Protein AF-A0A485N443-F1 (afdb_monomer_lite)

Organism: Lynx pardinus (NCBI:txid191816)

Secondary structure (DSSP, 8-state):
-------------S--GGG-EEEEEEEEETTEEEEEEEEE----TT-------------------SSPP------TT------HHHHHHHHHHHHHHHHHIIIIIIHHHHH-TT--HHHHTTHHHHHTTHHHHHHHHHHHHHHHTT--SHHHHHHHHHHTHHHHTHHHHHHHTHHHHHHHHTSHHHHHHH--S--------

Structure (mmCIF, N/CA/C/O backbone):
data_AF-A0A485N443-F1
#
_entry.id   AF-A0A485N443-F1
#
loop_
_atom_site.group_PDB
_atom_site.id
_atom_site.type_symbol
_atom_site.label_atom_id
_atom_site.label_alt_id
_atom_site.label_comp_id
_atom_site.label_asym_id
_atom_site.label_entity_id
_atom_site.label_seq_id
_atom_site.pdbx_PDB_ins_code
_atom_site.Cartn_x
_atom_site.Cartn_y
_atom_site.Cartn_z
_atom_site.occupancy
_atom_site.B_iso_or_equiv
_atom_site.auth_seq_id
_atom_site.auth_comp_id
_atom_site.auth_asym_id
_atom_site.auth_atom_id
_atom_site.pdbx_PDB_model_num
ATOM 1 N N . MET A 1 1 ? -18.298 -24.912 -22.185 1.00 34.16 1 MET A N 1
ATOM 2 C CA . MET A 1 1 ? -19.535 -24.186 -21.826 1.00 34.16 1 MET A CA 1
ATOM 3 C C . MET A 1 1 ? -19.103 -22.889 -21.167 1.00 34.16 1 MET A C 1
ATOM 5 O O . MET A 1 1 ? -18.596 -22.944 -20.058 1.00 34.16 1 MET A O 1
ATOM 9 N N . ALA A 1 2 ? -19.134 -21.778 -21.905 1.00 38.19 2 ALA A N 1
ATOM 10 C CA . ALA A 1 2 ? -18.638 -20.486 -21.437 1.00 38.19 2 ALA A CA 1
ATOM 11 C C . ALA A 1 2 ? -19.766 -19.689 -20.772 1.00 38.19 2 ALA A C 1
ATOM 13 O O . ALA A 1 2 ? -20.897 -19.674 -21.258 1.00 38.19 2 ALA A O 1
ATOM 14 N N . ASP A 1 3 ? -19.407 -19.075 -19.652 1.00 43.72 3 ASP A N 1
ATOM 15 C CA . ASP A 1 3 ? -20.216 -18.265 -18.755 1.00 43.72 3 ASP A CA 1
ATOM 16 C C . ASP A 1 3 ? -21.012 -17.172 -19.496 1.00 43.72 3 ASP A C 1
ATOM 18 O O . ASP A 1 3 ? -20.471 -16.372 -20.267 1.00 43.72 3 ASP A O 1
ATOM 22 N N . ARG A 1 4 ? -22.334 -17.165 -19.299 1.00 50.66 4 ARG A N 1
ATOM 23 C CA . ARG A 1 4 ? -23.252 -16.187 -19.896 1.00 50.66 4 ARG A CA 1
ATOM 24 C C . ARG A 1 4 ? -23.149 -14.915 -19.056 1.00 50.66 4 ARG A C 1
ATOM 26 O O . ARG A 1 4 ? -23.773 -14.843 -18.005 1.00 50.66 4 ARG A O 1
ATOM 33 N N . LYS A 1 5 ? -22.371 -13.925 -19.518 1.00 53.00 5 LYS A N 1
ATOM 34 C CA . LYS A 1 5 ? -22.256 -12.584 -18.909 1.00 53.00 5 LYS A CA 1
ATOM 35 C C . LYS A 1 5 ? -23.631 -12.075 -18.461 1.00 53.00 5 LYS A C 1
ATOM 37 O O . LYS A 1 5 ? -24.455 -11.697 -19.293 1.00 53.00 5 LYS A O 1
ATOM 42 N N . THR A 1 6 ? -23.879 -12.057 -17.155 1.00 60.88 6 THR A N 1
ATOM 43 C CA . THR A 1 6 ? -25.095 -11.501 -16.555 1.00 60.88 6 THR A CA 1
ATOM 44 C C . THR A 1 6 ? -24.994 -9.978 -16.537 1.00 60.88 6 THR A C 1
ATOM 46 O O . THR A 1 6 ? -24.686 -9.365 -15.513 1.00 60.88 6 THR A O 1
ATOM 49 N N . LEU A 1 7 ? -25.178 -9.361 -17.703 1.00 63.53 7 LEU A N 1
ATOM 50 C CA . LEU A 1 7 ? -25.293 -7.913 -17.824 1.00 63.53 7 LEU A CA 1
ATOM 51 C C . LEU A 1 7 ? -26.685 -7.506 -17.320 1.00 63.53 7 LEU A C 1
ATOM 53 O O . LEU A 1 7 ? -27.689 -7.971 -17.854 1.00 63.53 7 LEU A O 1
ATOM 57 N N . HIS A 1 8 ? -26.742 -6.679 -16.277 1.00 70.00 8 HIS A N 1
ATOM 58 C CA . HIS A 1 8 ? -27.996 -6.162 -15.732 1.00 70.00 8 HIS A CA 1
ATOM 59 C C . HIS A 1 8 ? -28.157 -4.711 -16.192 1.00 70.00 8 HIS A C 1
ATOM 61 O O . HIS A 1 8 ? -27.443 -3.832 -15.712 1.00 70.00 8 HIS A O 1
ATOM 67 N N . THR A 1 9 ? -29.075 -4.478 -17.131 1.00 72.56 9 THR A N 1
ATOM 68 C CA . THR A 1 9 ? -29.355 -3.156 -17.710 1.00 72.56 9 THR A CA 1
ATOM 69 C C . THR A 1 9 ? -30.800 -2.768 -17.422 1.00 72.56 9 THR A C 1
ATOM 71 O O . THR A 1 9 ? -31.701 -3.591 -17.569 1.00 72.56 9 THR A O 1
ATOM 74 N N . LEU A 1 10 ? -31.018 -1.511 -17.029 1.00 72.88 10 LEU A N 1
ATOM 75 C CA . LEU A 1 10 ? -32.339 -0.888 -16.985 1.00 72.88 10 LEU A CA 1
ATOM 76 C C . LEU A 1 10 ? -32.511 -0.042 -18.250 1.00 72.88 10 LEU A C 1
ATOM 78 O O . LEU A 1 10 ? -31.754 0.904 -18.459 1.00 72.88 10 LEU A O 1
ATOM 82 N N . GLU A 1 11 ? -33.495 -0.379 -19.079 1.00 78.31 11 GLU A N 1
ATOM 83 C CA . GLU A 1 11 ? -33.844 0.385 -20.279 1.00 78.31 11 GLU A CA 1
ATOM 84 C C . GLU A 1 11 ? -35.134 1.172 -20.037 1.00 78.31 11 GLU A C 1
ATOM 86 O O . GLU A 1 11 ? -36.151 0.606 -19.634 1.00 78.31 11 GLU A O 1
ATOM 91 N N . VAL A 1 12 ? -35.094 2.482 -20.288 1.00 79.56 12 VAL A N 1
ATOM 92 C CA . VAL A 1 12 ? -36.279 3.347 -20.256 1.00 79.56 12 VAL A CA 1
ATOM 93 C C . VAL A 1 12 ? -36.798 3.475 -21.686 1.00 79.56 12 VAL A C 1
ATOM 95 O O . VAL A 1 12 ? -36.159 4.094 -22.537 1.00 79.56 12 VAL A O 1
ATOM 98 N N . VAL A 1 13 ? -37.935 2.842 -21.970 1.00 78.50 13 VAL A N 1
ATOM 99 C CA . VAL A 1 13 ? -38.551 2.823 -23.305 1.00 78.50 13 VAL A CA 1
ATOM 100 C C . VAL A 1 13 ? -39.520 3.996 -23.427 1.00 78.50 13 VAL A C 1
ATOM 102 O O . VAL A 1 13 ? -40.314 4.224 -22.522 1.00 78.50 13 VAL A O 1
ATOM 105 N N . SER A 1 14 ? -39.487 4.705 -24.560 1.00 78.38 14 SER A N 1
ATOM 106 C CA . SER A 1 14 ? -40.370 5.852 -24.835 1.00 78.38 14 SER A CA 1
ATOM 107 C C . SER A 1 14 ? -40.224 7.002 -23.829 1.00 78.38 14 SER A C 1
ATOM 109 O O . SER A 1 14 ? -41.196 7.424 -23.215 1.00 78.38 14 SER A O 1
ATOM 111 N N . VAL A 1 15 ? -38.996 7.514 -23.700 1.00 79.62 15 VAL A N 1
ATOM 112 C CA . VAL A 1 15 ? -38.600 8.581 -22.764 1.00 79.62 15 VAL A CA 1
ATOM 113 C C . VAL A 1 15 ? -39.518 9.819 -22.842 1.00 79.62 15 VAL A C 1
ATOM 115 O O . VAL A 1 15 ? -39.681 10.422 -23.907 1.00 79.62 15 VAL A O 1
ATOM 118 N N . THR A 1 16 ? -40.057 10.224 -21.693 1.00 84.81 16 THR A N 1
ATOM 119 C CA . THR A 1 16 ? -40.927 11.390 -21.450 1.00 84.81 16 THR A CA 1
ATOM 120 C C . THR A 1 16 ? -40.249 12.412 -20.525 1.00 84.81 16 THR A C 1
ATOM 122 O O . THR A 1 16 ? -39.212 12.121 -19.931 1.00 84.81 16 THR A O 1
ATOM 125 N N . LYS A 1 17 ? -40.782 13.640 -20.390 1.00 81.88 17 LYS A N 1
ATOM 126 C CA . LYS A 1 17 ? -40.147 14.666 -19.528 1.00 81.88 17 LYS A CA 1
ATOM 127 C C . LYS A 1 17 ? -40.151 14.256 -18.050 1.00 81.88 17 LYS A C 1
ATOM 129 O O . LYS A 1 17 ? -39.279 14.678 -17.295 1.00 81.88 17 LYS A O 1
ATOM 134 N N . GLU A 1 18 ? -41.099 13.414 -17.667 1.00 83.06 18 GLU A N 1
ATOM 135 C CA . GLU A 1 18 ? -41.299 12.866 -16.330 1.00 83.06 18 GLU A CA 1
ATOM 136 C C . GLU A 1 18 ? -40.226 11.831 -15.949 1.00 83.06 18 GLU A C 1
ATOM 138 O O . GLU A 1 18 ? -39.995 11.609 -14.763 1.00 83.06 18 GLU A O 1
ATOM 143 N N . ASP A 1 19 ? -39.521 11.258 -16.933 1.00 85.12 19 ASP A N 1
ATOM 144 C CA . ASP A 1 19 ? -38.382 10.355 -16.715 1.00 85.12 19 ASP A CA 1
ATOM 145 C C . ASP A 1 19 ? -37.088 11.113 -16.360 1.00 85.12 19 ASP A C 1
ATOM 147 O O . ASP A 1 19 ? -36.055 10.512 -16.067 1.00 85.12 19 ASP A O 1
ATOM 151 N N . ALA A 1 20 ? -37.092 12.449 -16.388 1.00 83.31 20 ALA A N 1
ATOM 152 C CA . ALA A 1 20 ? -35.948 13.224 -15.926 1.00 83.31 20 ALA A CA 1
ATOM 153 C C . ALA A 1 20 ? -35.785 13.076 -14.404 1.00 83.31 20 ALA A C 1
ATOM 155 O O . ALA A 1 20 ? -36.703 13.326 -13.625 1.00 83.31 20 ALA A O 1
ATOM 156 N N . GLY A 1 21 ? -34.588 12.711 -13.953 1.00 80.69 21 GLY A N 1
ATOM 157 C CA . GLY A 1 21 ? -34.359 12.411 -12.543 1.00 80.69 21 GLY A CA 1
ATOM 158 C C . GLY A 1 21 ? -32.980 11.831 -12.273 1.00 80.69 21 GLY A C 1
ATOM 159 O O . GLY A 1 21 ? -32.139 11.731 -13.164 1.00 80.69 21 GLY A O 1
ATOM 160 N N . GLN A 1 22 ? -32.720 11.464 -11.021 1.00 83.12 22 GLN A N 1
ATOM 161 C CA . GLN A 1 22 ? -31.495 10.764 -10.647 1.00 83.12 22 GLN A CA 1
ATOM 162 C C . GLN A 1 22 ? -31.763 9.262 -10.583 1.00 83.12 22 GLN A C 1
ATOM 164 O O . GLN A 1 22 ? -32.562 8.796 -9.777 1.00 83.12 22 GLN A O 1
ATOM 169 N N . TYR A 1 23 ? -31.055 8.508 -11.412 1.00 84.00 23 TYR A N 1
ATOM 170 C CA . TYR A 1 23 ? -31.090 7.054 -11.424 1.00 84.00 23 TYR A CA 1
ATOM 171 C C . TYR A 1 23 ? -29.899 6.531 -10.638 1.00 84.00 23 TYR A C 1
ATOM 173 O O . TYR A 1 23 ? -28.783 7.019 -10.807 1.00 84.00 23 TYR A O 1
ATOM 181 N N . SER A 1 24 ? -30.132 5.540 -9.780 1.00 78.81 24 SER A N 1
ATOM 182 C CA . SER A 1 24 ? -29.079 4.907 -8.986 1.00 78.81 24 SER A CA 1
ATOM 183 C C . SER A 1 24 ? -29.177 3.390 -9.086 1.00 78.81 24 SER A C 1
ATOM 185 O O . SER A 1 24 ? -30.242 2.819 -8.868 1.00 78.81 24 SER A O 1
ATOM 187 N N . ALA A 1 25 ? -28.060 2.742 -9.395 1.00 83.44 25 ALA A N 1
ATOM 188 C CA . ALA A 1 25 ? -27.888 1.302 -9.319 1.00 83.44 25 ALA A CA 1
ATOM 189 C C . ALA A 1 25 ? -27.209 0.951 -7.994 1.00 83.44 25 ALA A C 1
ATOM 191 O O . ALA A 1 25 ? -26.197 1.552 -7.638 1.00 83.44 25 ALA A O 1
ATOM 192 N N . TYR A 1 26 ? -27.757 -0.029 -7.280 1.00 75.94 26 TYR A N 1
ATOM 193 C CA . TYR A 1 26 ? -27.235 -0.515 -6.007 1.00 75.94 26 TYR A CA 1
ATOM 194 C C . TYR A 1 26 ? -26.985 -2.018 -6.098 1.00 75.94 26 TYR A C 1
ATOM 196 O O . TYR A 1 26 ? -27.845 -2.765 -6.562 1.00 75.94 26 TYR A O 1
ATOM 204 N N . ILE A 1 27 ? -25.809 -2.456 -5.660 1.00 73.25 27 ILE A N 1
ATOM 205 C CA . ILE A 1 27 ? -25.405 -3.861 -5.638 1.00 73.25 27 ILE A CA 1
ATOM 206 C C . ILE A 1 27 ? -24.887 -4.166 -4.239 1.00 73.25 27 ILE A C 1
ATOM 208 O O . ILE A 1 27 ? -24.013 -3.464 -3.739 1.00 73.25 27 ILE A O 1
ATOM 212 N N . SER A 1 28 ? -25.387 -5.228 -3.612 1.00 74.62 28 SER A N 1
ATOM 213 C CA . SER A 1 28 ? -24.903 -5.687 -2.310 1.00 74.62 28 SER A CA 1
ATOM 214 C C . SER A 1 28 ? -24.694 -7.195 -2.269 1.00 74.62 28 SER A C 1
ATOM 216 O O . SER A 1 28 ? -25.339 -7.962 -2.984 1.00 74.62 28 SER A O 1
ATOM 218 N N . ASN A 1 29 ? -23.760 -7.619 -1.424 1.00 72.00 29 ASN A N 1
ATOM 219 C CA . ASN A 1 29 ? -23.540 -9.004 -1.036 1.00 72.00 29 ASN A CA 1
ATOM 220 C C . ASN A 1 29 ? -23.140 -9.074 0.451 1.00 72.00 29 ASN A C 1
ATOM 222 O O . ASN A 1 29 ? -23.095 -8.059 1.145 1.00 72.00 29 ASN A O 1
ATOM 226 N N . ALA A 1 30 ? -22.837 -10.275 0.948 1.00 63.06 30 ALA A N 1
ATOM 227 C CA . ALA A 1 30 ? -22.471 -10.494 2.350 1.00 63.06 30 ALA A CA 1
ATOM 228 C C . ALA A 1 30 ? -21.187 -9.761 2.801 1.00 63.06 30 ALA A C 1
ATOM 230 O O . ALA A 1 30 ? -20.953 -9.635 3.999 1.00 63.06 30 ALA A O 1
ATOM 231 N N . VAL A 1 31 ? -20.358 -9.292 1.862 1.00 61.38 31 VAL A N 1
ATOM 232 C CA . VAL A 1 31 ? -19.090 -8.594 2.131 1.00 61.38 31 VAL A CA 1
ATOM 233 C C . VAL A 1 31 ? -19.267 -7.072 2.101 1.00 61.38 31 VAL A C 1
ATOM 235 O O . VAL A 1 31 ? -18.504 -6.351 2.741 1.00 61.38 31 VAL A O 1
ATOM 238 N N . GLY A 1 32 ? -20.278 -6.556 1.401 1.00 55.31 32 GLY A N 1
ATOM 239 C CA . GLY A 1 32 ? -20.546 -5.124 1.356 1.00 55.31 32 GLY A CA 1
ATOM 240 C C . GLY A 1 32 ? -21.460 -4.714 0.212 1.00 55.31 32 GLY A C 1
ATOM 241 O O . GLY A 1 32 ? -22.080 -5.543 -0.452 1.00 55.31 32 GLY A O 1
ATOM 242 N N . ALA A 1 33 ? -21.543 -3.407 -0.016 1.00 71.12 33 ALA A N 1
ATOM 243 C CA . ALA A 1 33 ? -22.368 -2.834 -1.064 1.00 71.12 33 ALA A CA 1
ATOM 244 C C . ALA A 1 33 ? -21.619 -1.768 -1.864 1.00 71.12 33 ALA A C 1
ATOM 246 O O . ALA A 1 33 ? -20.769 -1.055 -1.334 1.00 71.12 33 ALA A O 1
ATOM 247 N N . ALA A 1 34 ? -21.977 -1.653 -3.136 1.00 69.62 34 ALA A N 1
ATOM 248 C CA . ALA A 1 34 ? -21.538 -0.620 -4.056 1.00 69.62 34 ALA A CA 1
ATOM 249 C C . ALA A 1 34 ? -22.766 0.034 -4.695 1.00 69.62 34 ALA A C 1
ATOM 251 O O . ALA A 1 34 ? -23.806 -0.603 -4.872 1.00 69.62 34 ALA A O 1
ATOM 252 N N . TYR A 1 35 ? -22.650 1.305 -5.066 1.00 84.06 35 TYR A N 1
ATOM 253 C CA . TYR A 1 35 ? -23.687 1.985 -5.831 1.00 84.06 35 TYR A CA 1
ATOM 254 C C . TYR A 1 35 ? -23.078 2.911 -6.882 1.00 84.06 35 TYR A C 1
ATOM 256 O O . TYR A 1 35 ? -21.934 3.349 -6.759 1.00 84.06 35 TYR A O 1
ATOM 264 N N . SER A 1 36 ? -23.851 3.200 -7.922 1.00 76.12 36 SER A N 1
ATOM 265 C CA . SER A 1 36 ? -23.529 4.172 -8.966 1.00 76.12 36 SER A CA 1
ATOM 266 C C . SER A 1 36 ? -24.779 4.983 -9.270 1.00 76.12 36 SER A C 1
ATOM 268 O O . SER A 1 36 ? -25.865 4.411 -9.318 1.00 76.12 36 SER A O 1
ATOM 270 N N . SER A 1 37 ? -24.657 6.296 -9.458 1.00 77.62 37 SER A N 1
ATOM 271 C CA . SER A 1 37 ? -25.792 7.146 -9.814 1.00 77.62 37 SER A CA 1
ATOM 272 C C . SER A 1 37 ? -25.465 8.094 -10.960 1.00 77.62 37 SER A C 1
ATOM 274 O O . SER A 1 37 ? -24.321 8.506 -11.149 1.00 77.62 37 SER A O 1
ATOM 276 N N . ALA A 1 38 ? -26.487 8.430 -11.739 1.00 75.19 38 ALA A N 1
ATOM 277 C CA . ALA A 1 38 ? -26.414 9.365 -12.849 1.00 75.19 38 ALA A CA 1
ATOM 278 C C . ALA A 1 38 ? -27.711 10.175 -12.923 1.00 75.19 38 ALA A C 1
ATOM 280 O O . ALA A 1 38 ? -28.794 9.667 -12.633 1.00 75.19 38 ALA A O 1
ATOM 281 N N . ARG A 1 39 ? -27.612 11.447 -13.314 1.00 78.56 39 ARG A N 1
ATOM 282 C CA . ARG A 1 39 ? -28.781 12.302 -13.544 1.00 78.56 39 ARG A CA 1
ATOM 283 C C . ARG A 1 39 ? -29.162 12.242 -15.021 1.00 78.56 39 ARG A C 1
ATOM 285 O O . ARG A 1 39 ? -28.355 12.601 -15.874 1.00 78.56 39 ARG A O 1
ATOM 292 N N . LEU A 1 40 ? -30.377 11.794 -15.309 1.00 81.56 40 LEU A N 1
ATOM 293 C CA . LEU A 1 40 ? -30.975 11.817 -16.637 1.00 81.56 40 LEU A CA 1
ATOM 294 C C . LEU A 1 40 ? -31.734 13.134 -16.816 1.00 81.56 40 LEU A C 1
ATOM 296 O O . LEU A 1 40 ? -32.584 13.490 -16.000 1.00 81.56 40 LEU A O 1
ATOM 300 N N . LEU A 1 41 ? -31.42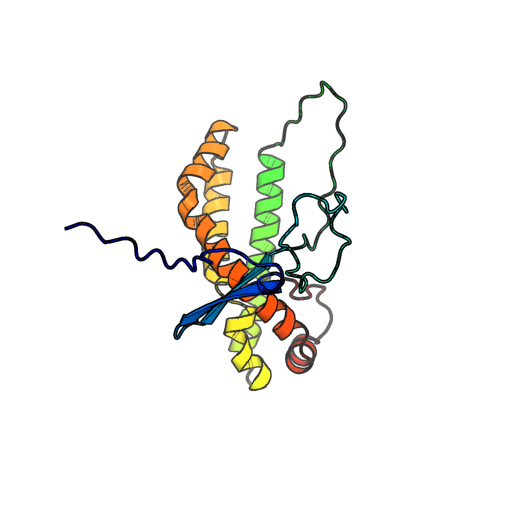4 13.853 -17.890 1.00 80.38 41 LEU A N 1
ATOM 301 C CA . LEU A 1 41 ? -32.153 15.044 -18.315 1.00 80.38 41 LEU A CA 1
ATOM 302 C C . LEU A 1 41 ? -32.850 14.725 -19.637 1.00 80.38 41 LEU A C 1
ATOM 304 O O . LEU A 1 41 ? -32.189 14.324 -20.594 1.00 80.38 41 LEU A O 1
ATOM 308 N N . VAL A 1 42 ? -34.166 14.926 -19.705 1.00 81.94 42 VAL A N 1
ATOM 309 C CA . VAL A 1 42 ? -34.949 14.702 -20.926 1.00 81.94 42 VAL A CA 1
ATOM 310 C C . VAL A 1 42 ? -35.248 16.046 -21.580 1.00 81.94 42 VAL A C 1
ATOM 312 O O . VAL A 1 42 ? -36.009 16.858 -21.054 1.00 81.94 42 VAL A O 1
ATOM 315 N N . ARG A 1 43 ? -34.613 16.303 -22.727 1.00 75.56 43 ARG A N 1
ATOM 316 C CA . ARG A 1 43 ? -34.746 17.564 -23.472 1.00 75.56 43 ARG A CA 1
ATOM 317 C C . ARG A 1 43 ? -35.848 17.470 -24.526 1.00 75.56 43 ARG A C 1
ATOM 319 O O . ARG A 1 43 ? -35.943 16.473 -25.237 1.00 75.56 43 ARG A O 1
ATOM 326 N N . GLY A 1 44 ? -36.651 18.529 -24.660 1.00 70.44 44 GLY A N 1
ATOM 327 C CA . GLY A 1 44 ? -37.585 18.674 -25.776 1.00 70.44 44 GLY A CA 1
ATOM 328 C C . GLY A 1 44 ? -36.913 19.262 -27.031 1.00 70.44 44 GLY A C 1
ATOM 329 O O . GLY A 1 44 ? -35.873 19.909 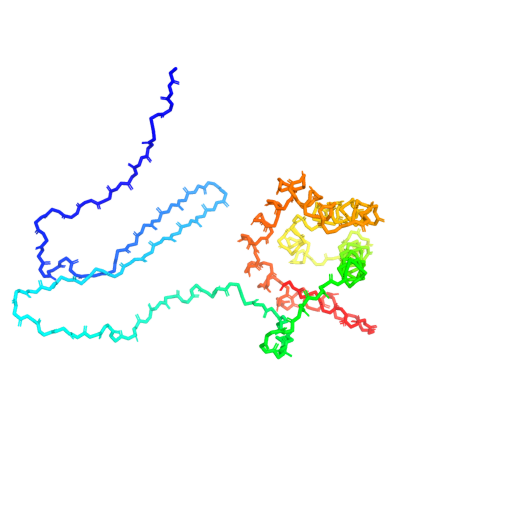-26.918 1.00 70.44 44 GLY A O 1
ATOM 330 N N . PRO A 1 45 ? -37.524 19.143 -28.228 1.00 66.00 45 PRO A N 1
ATOM 331 C CA . PRO A 1 45 ? -36.955 19.631 -29.497 1.00 66.00 45 PRO A CA 1
ATOM 332 C C . PRO A 1 45 ? -36.737 21.156 -29.603 1.00 66.00 45 PRO A C 1
ATOM 334 O O . PRO A 1 45 ? -36.266 21.627 -30.635 1.00 66.00 45 PRO A O 1
ATOM 337 N N . LYS A 1 46 ? -37.141 21.940 -28.594 1.00 56.19 46 LYS A N 1
ATOM 338 C CA . LYS A 1 46 ? -37.109 23.414 -28.591 1.00 56.19 46 LYS A CA 1
ATOM 339 C C . LYS A 1 46 ? -36.494 24.028 -27.325 1.00 56.19 46 LYS A C 1
ATOM 341 O O . LYS A 1 46 ? -36.544 25.246 -27.181 1.00 56.19 46 LYS A O 1
ATOM 346 N N . ASP A 1 47 ? -35.946 23.223 -26.416 1.00 64.12 47 ASP A N 1
ATOM 347 C CA . ASP A 1 47 ? -35.343 23.745 -25.184 1.00 64.12 47 ASP A CA 1
ATOM 348 C C . ASP A 1 47 ? -33.912 24.268 -25.472 1.00 64.12 47 ASP A C 1
ATOM 350 O O . ASP A 1 47 ? -33.132 23.553 -26.112 1.00 64.12 47 ASP A O 1
ATOM 354 N N . PRO A 1 48 ? -33.552 25.504 -25.060 1.00 61.25 48 PRO A N 1
ATOM 355 C CA . PRO A 1 48 ? -32.201 26.036 -25.229 1.00 61.25 48 PRO A CA 1
ATOM 356 C C . PRO A 1 48 ? -31.171 25.208 -24.448 1.00 61.25 48 PRO A C 1
ATOM 358 O O . PRO A 1 48 ? -31.460 24.637 -23.397 1.00 61.25 48 PRO A O 1
ATOM 361 N N . GLU A 1 49 ? -29.952 25.125 -24.982 1.00 55.75 49 GLU A N 1
ATOM 362 C CA . GLU A 1 49 ? -28.859 24.339 -24.410 1.00 55.75 49 GLU A CA 1
ATOM 363 C C . GLU A 1 49 ? -28.290 25.017 -23.155 1.00 55.75 49 GLU A C 1
ATOM 365 O O . GLU A 1 49 ? -27.277 25.712 -23.195 1.00 55.75 49 GLU A O 1
ATOM 370 N N . GLU A 1 50 ? -28.947 24.818 -22.014 1.00 52.00 50 GLU A N 1
ATOM 371 C CA . GLU A 1 50 ? -28.362 25.168 -20.724 1.00 52.00 50 GLU A CA 1
ATOM 372 C C . GLU A 1 50 ? -27.244 24.176 -20.385 1.00 52.00 50 GLU A C 1
ATOM 374 O O . GLU A 1 50 ? -27.429 22.950 -20.344 1.00 52.00 50 GLU A O 1
ATOM 379 N N . LYS A 1 51 ? -26.042 24.729 -20.178 1.00 43.62 51 LYS A N 1
ATOM 380 C CA . LYS A 1 51 ? -24.925 24.010 -19.566 1.00 43.62 51 LYS A CA 1
ATOM 381 C C . LYS A 1 51 ? -25.383 23.539 -18.187 1.00 43.62 51 LYS A C 1
ATOM 383 O O . LYS A 1 51 ? -25.968 24.343 -17.470 1.00 43.62 51 LYS A O 1
ATOM 388 N N . PRO A 1 52 ? -25.117 22.279 -17.807 1.00 44.69 52 PRO A N 1
ATOM 389 C CA . PRO A 1 52 ? -25.572 21.764 -16.528 1.00 44.69 52 PRO A CA 1
ATOM 390 C C . PRO A 1 52 ? -24.974 22.613 -15.403 1.00 44.69 52 PRO A C 1
ATOM 392 O O . PRO A 1 52 ? -23.761 22.590 -15.178 1.00 44.69 52 PRO A O 1
ATOM 395 N N . GLU A 1 53 ? -25.832 23.384 -14.732 1.00 40.69 53 GLU A N 1
ATOM 396 C CA . GLU A 1 53 ? -25.493 24.034 -13.479 1.00 40.69 53 GLU A CA 1
ATOM 397 C C . GLU A 1 53 ? -25.178 22.944 -12.457 1.00 40.69 53 GLU A C 1
ATOM 399 O O . GLU A 1 53 ? -25.870 21.933 -12.306 1.00 40.69 53 GLU A O 1
ATOM 404 N N . SER A 1 54 ? -24.014 23.120 -11.855 1.00 50.66 54 SER A N 1
ATOM 405 C CA . SER A 1 54 ? -23.382 22.222 -10.914 1.00 50.66 54 SER A CA 1
ATOM 406 C C . SER A 1 54 ? -24.250 22.053 -9.675 1.00 50.66 54 SER A C 1
ATOM 408 O O . SER A 1 54 ? -24.207 22.911 -8.801 1.00 50.66 54 SER A O 1
ATOM 410 N N . ASP A 1 55 ? -24.965 20.934 -9.567 1.00 35.50 55 ASP A N 1
ATOM 411 C CA . ASP A 1 55 ? -25.605 20.564 -8.309 1.00 35.50 55 ASP A CA 1
ATOM 412 C C . ASP A 1 55 ? -25.378 19.101 -7.922 1.00 35.50 55 ASP A C 1
ATOM 414 O O . ASP A 1 55 ? -25.772 18.157 -8.610 1.00 35.50 55 ASP A O 1
ATOM 418 N N . VAL A 1 56 ? -24.729 18.993 -6.760 1.00 40.38 56 VAL A N 1
ATOM 419 C CA . VAL A 1 56 ? -24.748 17.906 -5.779 1.00 40.38 56 VAL A CA 1
ATOM 420 C C . VAL A 1 56 ? -24.461 16.512 -6.336 1.00 40.38 56 VAL A C 1
ATOM 422 O O . VAL A 1 56 ? -25.270 15.586 -6.299 1.00 40.38 56 VAL A O 1
ATOM 425 N N . TYR A 1 57 ? -23.205 16.324 -6.733 1.00 44.03 57 TYR A N 1
ATOM 426 C CA . TYR A 1 57 ? -22.548 15.042 -6.518 1.00 44.03 57 TYR A CA 1
ATOM 427 C C . TYR A 1 57 ? -22.524 14.814 -5.006 1.00 44.03 57 TYR A C 1
ATOM 429 O O . TYR A 1 57 ? -21.916 15.607 -4.284 1.00 44.03 57 TYR A O 1
ATOM 437 N N . GLN A 1 58 ? -23.139 13.743 -4.502 1.00 43.69 58 GLN A N 1
ATOM 438 C CA . GLN A 1 58 ? -22.684 13.221 -3.220 1.00 43.69 58 GLN A CA 1
ATOM 439 C C . GLN A 1 58 ? -21.203 12.930 -3.418 1.00 43.69 58 GLN A C 1
ATOM 441 O O . GLN A 1 58 ? -20.843 12.119 -4.272 1.00 43.69 58 GLN A O 1
ATOM 446 N N . GLN A 1 59 ? -20.373 13.739 -2.762 1.00 43.56 59 GLN A N 1
ATOM 447 C CA . GLN A 1 59 ? -18.969 13.887 -3.089 1.00 43.56 59 GLN A CA 1
ATOM 448 C C . GLN A 1 59 ? -18.273 12.555 -2.830 1.00 43.56 59 GLN A C 1
ATOM 450 O O . GLN A 1 59 ? -17.818 12.272 -1.725 1.00 43.56 59 GLN A O 1
ATOM 455 N N . LEU A 1 60 ? -18.187 11.724 -3.864 1.00 45.53 60 LEU A N 1
ATOM 456 C CA . LEU A 1 60 ? -17.190 10.679 -3.948 1.00 45.53 60 LEU A CA 1
ATOM 457 C C . LEU A 1 60 ? -15.874 11.431 -3.998 1.00 45.53 60 LEU A C 1
ATOM 459 O O . LEU A 1 60 ? -15.477 11.920 -5.052 1.00 45.53 60 LEU A O 1
ATOM 463 N N . VAL A 1 61 ? -15.274 11.633 -2.825 1.00 44.12 61 VAL A N 1
ATOM 464 C CA . VAL A 1 61 ? -13.989 12.303 -2.701 1.00 44.12 61 VAL A CA 1
ATOM 465 C C . VAL A 1 61 ? -13.012 11.418 -3.469 1.00 44.12 61 VAL A C 1
ATOM 467 O O . VAL A 1 61 ? -12.720 10.308 -3.006 1.00 44.12 61 VAL A O 1
ATOM 470 N N . PRO A 1 62 ? -12.525 11.857 -4.648 1.00 44.16 62 PRO A N 1
ATOM 471 C CA . PRO A 1 62 ? -11.476 11.129 -5.334 1.00 44.16 62 PRO A CA 1
ATOM 472 C C . PRO A 1 62 ? -10.334 10.973 -4.336 1.00 44.16 62 PRO A C 1
ATOM 474 O O . PRO A 1 62 ? -10.119 11.898 -3.543 1.00 44.16 62 PRO A O 1
ATOM 477 N N . PRO A 1 63 ? -9.615 9.842 -4.321 1.00 42.09 63 PRO A N 1
ATOM 478 C CA . PRO A 1 63 ? -8.440 9.698 -3.489 1.00 42.09 63 PRO A CA 1
ATOM 479 C C . PRO A 1 63 ? -7.543 10.921 -3.605 1.00 42.09 63 PRO A C 1
ATOM 481 O O . PRO A 1 63 ? -6.894 11.154 -4.619 1.00 42.09 63 PRO A O 1
ATOM 484 N N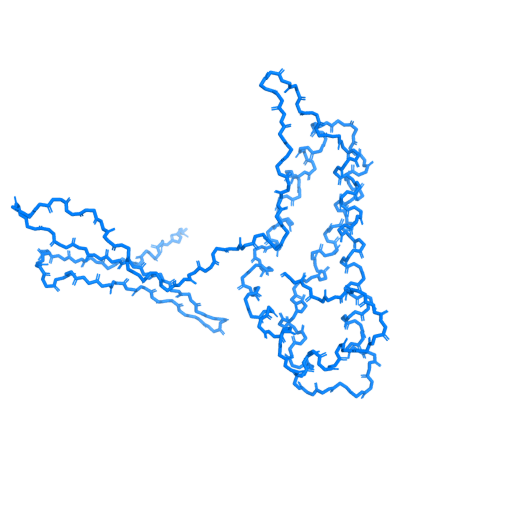 . ARG A 1 64 ? -7.584 11.760 -2.569 1.00 44.62 64 ARG A N 1
ATOM 485 C CA . ARG A 1 64 ? -6.729 12.928 -2.492 1.00 44.62 64 ARG A CA 1
ATOM 486 C C . ARG A 1 64 ? -5.352 12.427 -2.116 1.00 44.62 64 ARG A C 1
ATOM 488 O O . ARG A 1 64 ? -5.208 11.660 -1.167 1.00 44.62 64 ARG A O 1
ATOM 495 N N . PHE A 1 65 ? -4.355 12.869 -2.862 1.00 44.91 65 PHE A N 1
ATOM 496 C CA . PHE A 1 65 ? -2.981 12.728 -2.430 1.00 44.91 65 PHE A CA 1
ATOM 497 C C . PHE A 1 65 ? -2.829 13.531 -1.138 1.00 44.91 65 PHE A C 1
ATOM 499 O O . PHE A 1 65 ? -3.051 14.743 -1.120 1.00 44.91 65 PHE A O 1
ATOM 506 N N . LEU A 1 66 ? -2.554 12.827 -0.043 1.00 49.59 66 LEU A N 1
ATOM 507 C CA . LEU A 1 66 ? -2.384 13.420 1.287 1.00 49.59 66 LEU A CA 1
ATOM 508 C C . LEU A 1 66 ? -1.172 14.346 1.301 1.00 49.59 66 LEU A C 1
ATOM 510 O O . LEU A 1 66 ? -1.183 15.401 1.929 1.00 49.59 66 LEU A O 1
ATOM 514 N N . GLU A 1 67 ? -0.156 13.964 0.533 1.00 53.41 67 GLU A N 1
ATOM 515 C CA . GLU A 1 67 ? 1.007 14.770 0.227 1.00 53.41 67 GLU A CA 1
ATOM 516 C C . GLU A 1 67 ? 0.825 15.374 -1.170 1.00 53.41 67 GLU A C 1
ATOM 518 O O . GLU A 1 67 ? 0.578 14.665 -2.149 1.00 53.41 67 GLU A O 1
ATOM 523 N N . ARG A 1 68 ? 0.918 16.702 -1.293 1.00 55.00 68 ARG A N 1
ATOM 524 C CA . ARG A 1 68 ? 0.936 17.331 -2.618 1.00 55.00 68 ARG A CA 1
ATOM 525 C C . ARG A 1 68 ? 2.228 16.922 -3.310 1.00 55.00 68 ARG A C 1
ATOM 527 O O . ARG A 1 68 ? 3.301 17.332 -2.872 1.00 55.00 68 ARG A O 1
ATOM 534 N N . PHE A 1 69 ? 2.125 16.197 -4.421 1.00 52.25 69 PHE A N 1
ATOM 535 C CA . PHE A 1 69 ? 3.280 16.000 -5.286 1.00 52.25 69 PHE A CA 1
ATOM 536 C C . PHE A 1 69 ? 3.831 17.360 -5.700 1.00 52.25 69 PHE A C 1
ATOM 538 O O . PHE A 1 69 ? 3.138 18.187 -6.300 1.00 52.25 69 PHE A O 1
ATOM 545 N N . THR A 1 70 ? 5.089 17.607 -5.362 1.00 56.91 70 THR A N 1
ATOM 546 C CA . THR A 1 70 ? 5.791 18.801 -5.804 1.00 56.91 70 THR A CA 1
ATOM 547 C C . THR A 1 70 ? 6.152 18.601 -7.268 1.00 56.91 70 THR A C 1
ATOM 549 O O . THR A 1 70 ? 7.061 17.852 -7.620 1.00 56.91 70 THR A O 1
ATOM 552 N N . SER A 1 71 ? 5.404 19.250 -8.163 1.00 58.03 71 SER A N 1
ATOM 553 C CA . SER A 1 71 ? 5.742 19.230 -9.583 1.00 58.03 71 SER A CA 1
ATOM 554 C C . SER A 1 71 ? 7.142 19.823 -9.771 1.00 58.03 71 SER A C 1
ATOM 556 O O . SER A 1 71 ? 7.343 21.026 -9.584 1.00 58.03 71 SER A O 1
ATOM 558 N N . LYS A 1 72 ? 8.117 18.997 -10.166 1.00 68.12 72 LYS A N 1
ATOM 559 C CA . LYS A 1 72 ? 9.421 19.486 -10.625 1.00 68.12 72 LYS A CA 1
ATOM 560 C C . LYS A 1 72 ? 9.209 20.175 -11.978 1.00 68.12 72 LYS A C 1
ATOM 562 O O . LYS A 1 72 ? 8.987 19.520 -12.993 1.00 68.12 72 LYS A O 1
ATOM 567 N N . LYS A 1 73 ? 9.233 21.512 -11.997 1.00 74.00 73 LYS A N 1
ATOM 568 C CA . LYS A 1 73 ? 9.201 22.289 -13.246 1.00 74.00 73 LYS A CA 1
ATOM 569 C C . LYS A 1 73 ? 10.549 22.148 -13.950 1.00 74.00 73 LYS A C 1
ATOM 571 O O . LYS A 1 73 ? 11.569 22.562 -13.406 1.00 74.00 73 LYS A O 1
ATOM 576 N N . VAL A 1 74 ? 10.542 21.610 -15.165 1.00 72.06 74 VAL A N 1
ATOM 577 C CA . VAL A 1 74 ? 11.729 21.523 -16.026 1.00 72.06 74 VAL A CA 1
ATOM 578 C C . VAL A 1 74 ? 11.562 22.418 -17.250 1.00 72.06 74 VAL A C 1
ATOM 580 O O . VAL A 1 74 ? 10.442 22.693 -17.685 1.00 72.06 74 VAL A O 1
ATOM 583 N N . LYS A 1 75 ? 12.668 22.917 -17.809 1.00 79.31 75 LYS A N 1
ATOM 584 C CA . LYS A 1 75 ? 12.612 23.747 -19.020 1.00 79.31 75 LYS A CA 1
ATOM 585 C C . LYS A 1 75 ? 12.217 22.870 -20.216 1.00 79.31 75 LYS A C 1
ATOM 587 O O . LYS A 1 75 ? 12.700 21.744 -20.336 1.00 79.31 75 LYS A O 1
ATOM 592 N N . LYS A 1 76 ? 11.373 23.379 -21.119 1.00 66.38 76 LYS A N 1
ATOM 593 C CA . LYS A 1 76 ? 11.007 22.694 -22.372 1.00 66.38 76 LYS A CA 1
ATOM 594 C C . LYS A 1 76 ? 12.282 22.324 -23.150 1.00 66.38 76 LYS A C 1
ATOM 596 O O . LYS A 1 76 ? 13.102 23.200 -23.398 1.00 66.38 76 LYS A O 1
ATOM 601 N N . GLY A 1 77 ? 12.444 21.045 -23.499 1.00 74.38 77 GLY A N 1
ATOM 602 C CA . GLY A 1 77 ? 13.647 20.512 -24.160 1.00 74.38 77 GLY A CA 1
ATOM 603 C C . GLY A 1 77 ? 14.727 19.963 -23.215 1.00 74.38 77 GLY A C 1
ATOM 604 O O . GLY A 1 77 ? 15.743 19.470 -23.692 1.00 74.38 77 GLY A O 1
ATOM 605 N N . SER A 1 78 ? 14.519 20.012 -21.895 1.00 62.88 78 SER A N 1
ATOM 606 C CA . SER A 1 78 ? 15.406 19.346 -20.927 1.00 62.88 78 SER A CA 1
ATOM 607 C C . SER A 1 78 ? 15.051 17.866 -20.822 1.00 62.88 78 SER A C 1
ATOM 609 O O . SER A 1 78 ? 13.872 17.536 -20.690 1.00 62.88 78 SER A O 1
ATOM 611 N N . SER A 1 79 ? 16.055 16.990 -20.811 1.00 57.09 79 SER A N 1
ATOM 612 C CA . SER A 1 79 ? 15.847 15.595 -20.421 1.00 57.09 79 SER A CA 1
ATOM 613 C C . SER A 1 79 ? 15.543 15.518 -18.922 1.00 57.09 79 SER A C 1
ATOM 615 O O . SER A 1 79 ? 16.215 16.169 -18.118 1.00 57.09 79 SER A O 1
ATOM 617 N N . ILE A 1 80 ? 14.514 14.754 -18.552 1.00 58.16 80 ILE A N 1
ATOM 618 C CA . ILE A 1 80 ? 14.217 14.421 -17.158 1.00 58.16 80 ILE A CA 1
ATOM 619 C C . ILE A 1 80 ? 14.771 13.025 -16.918 1.00 58.16 80 ILE A C 1
ATOM 621 O O . ILE A 1 80 ? 14.155 12.039 -17.309 1.00 58.16 80 ILE A O 1
ATOM 625 N N . THR A 1 81 ? 15.919 12.937 -16.261 1.00 62.31 81 THR A N 1
ATOM 626 C CA . THR A 1 81 ? 16.458 11.653 -15.819 1.00 62.31 81 THR A CA 1
ATOM 627 C C . THR A 1 81 ? 16.036 11.445 -14.372 1.00 62.31 81 THR A C 1
ATOM 629 O O . THR A 1 81 ? 16.576 12.081 -13.465 1.00 62.31 81 THR A O 1
ATOM 632 N N . PHE A 1 82 ? 15.040 10.589 -14.138 1.00 66.12 82 PHE A N 1
ATOM 633 C CA . PHE A 1 82 ? 14.802 10.075 -12.792 1.00 66.12 82 PHE A CA 1
ATOM 634 C C . PHE A 1 82 ? 15.888 9.043 -12.515 1.00 66.12 82 PHE A C 1
ATOM 636 O O . PHE A 1 82 ? 15.992 8.040 -13.216 1.00 66.12 82 PHE A O 1
ATOM 643 N N . SER A 1 83 ? 16.755 9.316 -11.543 1.00 74.38 83 SER A N 1
ATOM 644 C CA . SER A 1 83 ? 17.806 8.354 -11.224 1.00 74.38 83 SER A CA 1
ATOM 645 C C . SER A 1 83 ? 17.196 7.152 -10.506 1.00 74.38 83 SER A C 1
ATOM 647 O O . SER A 1 83 ? 16.407 7.326 -9.574 1.00 74.38 83 SER A O 1
ATOM 649 N N . VAL A 1 84 ? 17.620 5.941 -10.877 1.00 78.50 84 VAL A N 1
ATOM 650 C CA . VAL A 1 84 ? 17.302 4.697 -10.147 1.00 78.50 84 VAL A CA 1
ATOM 651 C C . VAL A 1 84 ? 17.609 4.855 -8.649 1.00 78.50 84 VAL A C 1
ATOM 653 O O . VAL A 1 84 ? 16.883 4.359 -7.793 1.00 78.50 84 VAL A O 1
ATOM 656 N N . LYS A 1 85 ? 18.619 5.666 -8.310 1.00 82.06 85 LYS A N 1
ATOM 657 C CA . LYS A 1 85 ? 18.970 6.033 -6.935 1.00 82.06 85 LYS A CA 1
ATOM 658 C C . LYS A 1 85 ? 17.872 6.808 -6.187 1.00 82.06 85 LYS A C 1
ATOM 660 O O . LYS A 1 85 ? 17.667 6.548 -5.004 1.00 82.06 85 LYS A O 1
ATOM 665 N N . GLU A 1 86 ? 17.181 7.754 -6.830 1.00 85.81 86 GLU A N 1
ATOM 666 C CA . GLU A 1 86 ? 16.071 8.505 -6.210 1.00 85.81 86 GLU A CA 1
ATOM 667 C C . GLU A 1 86 ? 14.879 7.575 -5.946 1.00 85.81 86 GLU A C 1
ATOM 669 O O . GLU A 1 86 ? 14.328 7.589 -4.845 1.00 85.81 86 GLU A O 1
ATOM 674 N N . LEU A 1 87 ? 14.560 6.696 -6.906 1.00 88.56 87 LEU A N 1
ATOM 675 C CA . LEU A 1 87 ? 13.544 5.654 -6.741 1.00 88.56 87 LEU A CA 1
ATOM 676 C C . LEU A 1 87 ? 13.883 4.738 -5.556 1.00 88.56 87 LEU A C 1
ATOM 678 O O . LEU A 1 87 ? 13.082 4.618 -4.631 1.00 88.56 87 LEU A O 1
ATOM 682 N N . LEU A 1 88 ? 15.095 4.178 -5.523 1.00 89.81 88 LEU A N 1
ATOM 683 C CA . LEU A 1 88 ? 15.568 3.309 -4.441 1.00 89.81 88 LEU A CA 1
ATOM 684 C C . LEU A 1 88 ? 15.539 3.984 -3.068 1.00 89.81 88 LEU A C 1
ATOM 686 O O . LEU A 1 88 ? 15.138 3.367 -2.081 1.00 89.81 88 LEU A O 1
ATOM 690 N N . SER A 1 89 ? 15.948 5.252 -2.994 1.00 90.44 89 SER A N 1
ATOM 691 C CA . SER A 1 89 ? 15.908 6.016 -1.746 1.00 90.44 89 SER A CA 1
ATOM 692 C C . SER A 1 89 ? 14.474 6.231 -1.265 1.00 90.44 89 SER A C 1
ATOM 694 O O . SER A 1 89 ? 14.212 6.127 -0.066 1.00 90.44 89 SER A O 1
ATOM 696 N N . SER A 1 90 ? 13.550 6.540 -2.179 1.00 90.62 90 SER A N 1
ATOM 697 C CA . SER A 1 90 ? 12.137 6.722 -1.836 1.00 90.62 90 SER A CA 1
ATOM 698 C C . SER A 1 90 ? 11.485 5.411 -1.391 1.00 90.62 90 SER A C 1
ATOM 700 O O . SER A 1 90 ? 10.757 5.397 -0.399 1.00 90.62 90 SER A O 1
ATOM 702 N N . GLU A 1 91 ? 11.838 4.300 -2.039 1.00 95.69 91 GLU A N 1
ATOM 703 C CA . GLU A 1 91 ? 11.360 2.963 -1.699 1.00 95.69 91 GLU A CA 1
ATOM 704 C C . GLU A 1 91 ? 11.868 2.522 -0.321 1.00 95.69 91 GLU A C 1
ATOM 706 O O . GLU A 1 91 ? 11.092 2.062 0.513 1.00 95.69 91 GLU A O 1
ATOM 711 N N . GLN A 1 92 ? 13.152 2.746 -0.021 1.00 94.69 92 GLN A N 1
ATOM 712 C CA . GLN A 1 92 ? 13.713 2.460 1.301 1.00 94.69 92 GLN A CA 1
ATOM 713 C C . GLN A 1 92 ? 13.002 3.250 2.407 1.00 94.69 92 GLN A C 1
ATOM 715 O O . GLN A 1 92 ? 12.692 2.698 3.466 1.00 94.69 92 GLN A O 1
ATOM 720 N N . ALA A 1 93 ? 12.721 4.535 2.168 1.00 93.88 93 ALA A N 1
ATOM 721 C CA . ALA A 1 93 ? 11.980 5.359 3.116 1.00 93.88 93 ALA A CA 1
ATOM 722 C C . ALA A 1 93 ? 10.540 4.850 3.305 1.00 93.88 93 ALA A C 1
ATOM 724 O O . ALA A 1 93 ? 10.040 4.817 4.432 1.00 93.88 93 ALA A O 1
ATOM 725 N N . PHE A 1 94 ? 9.882 4.425 2.226 1.00 95.44 94 PHE A N 1
ATOM 726 C CA . PHE A 1 94 ? 8.537 3.857 2.268 1.00 95.44 94 PHE A CA 1
ATOM 727 C C . PHE A 1 94 ? 8.487 2.531 3.043 1.00 95.44 94 PHE A C 1
ATOM 729 O O . PHE A 1 94 ? 7.696 2.399 3.981 1.00 95.44 94 PHE A O 1
ATOM 736 N N . VAL A 1 95 ? 9.385 1.589 2.740 1.00 96.25 95 VAL A N 1
ATOM 737 C CA . VAL A 1 95 ? 9.524 0.317 3.469 1.00 96.25 95 VAL A CA 1
ATOM 738 C C . VAL A 1 95 ? 9.785 0.562 4.954 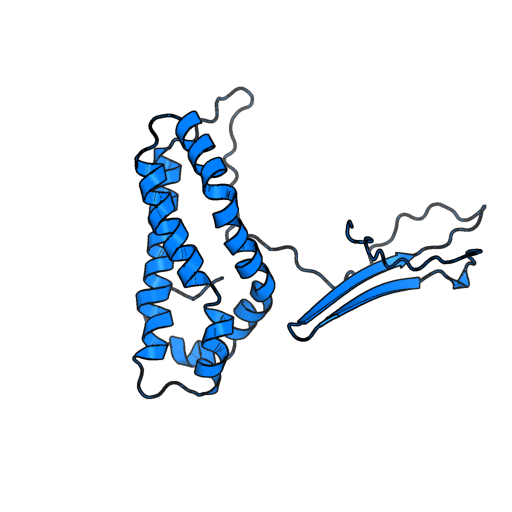1.00 96.25 95 VAL A C 1
ATOM 740 O O . VAL A 1 95 ? 9.141 -0.065 5.798 1.00 96.25 95 VAL A O 1
ATOM 743 N N . GLY A 1 96 ? 10.654 1.520 5.290 1.00 93.75 96 GLY A N 1
ATOM 744 C CA . GLY A 1 96 ? 10.914 1.909 6.677 1.00 93.75 96 GLY A CA 1
ATOM 745 C C . GLY A 1 96 ? 9.654 2.383 7.412 1.00 93.75 96 GLY A C 1
ATOM 746 O O . GLY A 1 96 ? 9.403 1.961 8.542 1.00 93.75 96 GLY A O 1
ATOM 747 N N . LYS A 1 97 ? 8.805 3.191 6.761 1.00 93.00 97 LYS A N 1
ATOM 748 C CA . LYS A 1 97 ? 7.513 3.621 7.329 1.00 93.00 97 LYS A CA 1
ATOM 749 C C . LYS A 1 97 ? 6.562 2.438 7.556 1.00 93.00 97 LYS A C 1
ATOM 751 O O . LYS A 1 97 ? 5.937 2.361 8.613 1.00 93.00 97 LYS A O 1
ATOM 756 N N . LEU A 1 98 ? 6.479 1.493 6.614 1.00 94.88 98 LEU A N 1
ATOM 757 C CA . LEU A 1 98 ? 5.647 0.289 6.763 1.00 94.88 98 LEU A CA 1
ATOM 758 C C . LEU A 1 98 ? 6.129 -0.621 7.899 1.00 94.88 98 LEU A C 1
ATOM 760 O O . LEU A 1 98 ? 5.314 -1.173 8.644 1.00 94.88 98 LEU A O 1
ATOM 764 N N . GLN A 1 99 ? 7.445 -0.781 8.046 1.00 93.81 99 GLN A N 1
ATOM 765 C CA . GLN A 1 99 ? 8.041 -1.553 9.136 1.00 93.81 99 GLN A CA 1
ATOM 766 C C . GLN A 1 99 ? 7.773 -0.894 10.493 1.00 93.81 99 GLN A C 1
ATOM 768 O O . GLN A 1 99 ? 7.412 -1.584 11.449 1.00 93.81 99 GLN A O 1
ATOM 773 N N . PHE A 1 100 ? 7.887 0.434 10.578 1.00 92.12 100 PHE A N 1
ATOM 774 C CA . PHE A 1 100 ? 7.543 1.181 11.786 1.00 92.12 100 PHE A CA 1
ATOM 775 C C . PHE A 1 100 ? 6.064 1.003 12.153 1.00 92.12 100 PHE A C 1
ATOM 777 O O . PHE A 1 100 ? 5.749 0.658 13.290 1.00 92.12 100 PHE A O 1
ATOM 784 N N . LEU A 1 101 ? 5.150 1.150 11.189 1.00 91.31 101 LEU A N 1
ATOM 785 C CA . LEU A 1 101 ? 3.714 0.975 11.422 1.00 91.31 101 LEU A CA 1
ATOM 786 C C . LEU A 1 101 ? 3.388 -0.404 12.021 1.00 91.31 101 LEU A C 1
ATOM 788 O O . LEU A 1 101 ? 2.602 -0.503 12.964 1.00 91.31 101 LEU A O 1
ATOM 792 N N . GLN A 1 102 ? 4.023 -1.463 11.517 1.00 91.62 102 GLN A N 1
ATOM 793 C CA . GLN A 1 102 ? 3.818 -2.821 12.023 1.00 91.62 102 GLN A CA 1
ATOM 794 C C . GLN A 1 102 ? 4.475 -3.056 13.385 1.00 91.62 102 GLN A C 1
ATOM 796 O O . GLN A 1 102 ? 3.813 -3.497 14.323 1.00 91.62 102 GLN A O 1
ATOM 801 N N . SER A 1 103 ? 5.774 -2.775 13.505 1.00 90.19 103 SER A N 1
ATOM 802 C CA . SER A 1 103 ? 6.554 -3.065 14.718 1.00 90.19 103 SER A CA 1
ATOM 803 C C . SER A 1 103 ? 6.166 -2.194 15.910 1.00 90.19 103 SER A C 1
ATOM 805 O O . SER A 1 103 ? 6.287 -2.632 17.052 1.00 90.19 103 SER A O 1
ATOM 807 N N . HIS A 1 104 ? 5.681 -0.980 15.649 1.00 88.12 104 HIS A N 1
ATOM 808 C CA . HIS A 1 104 ? 5.253 -0.048 16.677 1.00 88.12 104 HIS A CA 1
ATOM 809 C C . HIS A 1 104 ? 3.736 -0.106 16.867 1.00 88.12 104 HIS A C 1
ATOM 811 O O . HIS A 1 104 ? 3.260 -0.670 17.845 1.00 88.12 104 HIS A O 1
ATOM 817 N N . HIS A 1 105 ? 2.946 0.419 15.929 1.00 88.56 105 HIS A N 1
ATOM 818 C CA . HIS A 1 105 ? 1.512 0.627 16.162 1.00 88.56 105 HIS A CA 1
ATOM 819 C C . HIS A 1 105 ? 0.691 -0.664 16.161 1.00 88.56 105 HIS A C 1
ATOM 821 O O . HIS A 1 105 ? -0.178 -0.830 17.023 1.00 88.56 105 HIS A O 1
ATOM 827 N N . MET A 1 106 ? 0.953 -1.569 15.213 1.00 91.38 106 MET A N 1
ATOM 828 C CA . MET A 1 106 ? 0.197 -2.818 15.098 1.00 91.38 106 MET A CA 1
ATOM 829 C C . MET A 1 106 ? 0.551 -3.784 16.233 1.00 91.38 106 MET A C 1
ATOM 831 O O . MET A 1 106 ? -0.347 -4.291 16.900 1.00 91.38 106 MET A O 1
ATOM 835 N N . GLN A 1 107 ? 1.846 -3.979 16.512 1.00 88.25 107 GLN A N 1
ATOM 836 C CA . GLN A 1 107 ? 2.300 -4.825 17.622 1.00 88.25 107 GLN A CA 1
ATOM 837 C C . GLN A 1 107 ? 1.978 -4.241 19.004 1.00 88.25 107 GLN A C 1
ATOM 839 O O . GLN A 1 107 ? 1.828 -5.009 19.953 1.00 88.25 107 GLN A O 1
ATOM 844 N N . HIS A 1 108 ? 1.843 -2.917 19.153 1.00 87.81 108 HIS A N 1
ATOM 845 C CA . HIS A 1 108 ? 1.423 -2.323 20.425 1.00 87.81 108 HIS A CA 1
ATOM 846 C C . HIS A 1 108 ? 0.033 -2.812 20.853 1.00 87.81 108 HIS A C 1
ATOM 848 O O . HIS A 1 108 ? -0.165 -3.097 22.031 1.00 87.81 108 HIS A O 1
ATOM 854 N N . LEU A 1 109 ? -0.894 -3.010 19.906 1.00 87.81 109 LEU A N 1
ATOM 855 C CA . LEU A 1 109 ? -2.206 -3.599 20.203 1.00 87.81 109 LEU A CA 1
ATOM 856 C C . LEU A 1 109 ? -2.116 -5.047 20.684 1.00 87.81 109 LEU A C 1
ATOM 858 O O . LEU A 1 109 ? -2.928 -5.464 21.498 1.00 87.81 109 LEU A O 1
ATOM 862 N N . ASP A 1 110 ? -1.141 -5.809 20.193 1.00 87.62 110 ASP A N 1
ATOM 863 C CA . ASP A 1 110 ? -0.978 -7.217 20.572 1.00 87.62 110 ASP A CA 1
ATOM 864 C C . ASP A 1 110 ? -0.278 -7.387 21.919 1.00 87.62 110 ASP A C 1
ATOM 866 O O . ASP A 1 110 ? -0.510 -8.358 22.635 1.00 87.62 110 ASP A O 1
ATOM 870 N N . ARG A 1 111 ? 0.610 -6.450 22.261 1.00 87.94 111 ARG A N 1
ATOM 871 C CA . ARG A 1 111 ? 1.444 -6.519 23.467 1.00 87.94 111 ARG A CA 1
ATOM 872 C C . ARG A 1 111 ? 0.854 -5.770 24.654 1.00 87.94 111 ARG A C 1
ATOM 874 O O . ARG A 1 111 ? 1.265 -6.027 25.783 1.00 87.94 111 ARG A O 1
ATOM 881 N N . CYS A 1 112 ? -0.048 -4.821 24.419 1.00 83.94 112 CYS A N 1
ATOM 882 C CA . CYS A 1 112 ? -0.650 -4.046 25.491 1.00 83.94 112 CYS A CA 1
ATOM 883 C C . CYS A 1 112 ? -1.684 -4.906 26.247 1.00 83.94 112 CYS A C 1
ATOM 885 O O . CYS A 1 112 ? -2.640 -5.386 25.643 1.00 83.94 112 CYS A O 1
ATOM 887 N N . PRO A 1 113 ? -1.535 -5.102 27.570 1.00 79.88 113 PRO A N 1
ATOM 888 C CA . PRO A 1 113 ? -2.418 -5.978 28.342 1.00 79.88 113 PRO A CA 1
ATOM 889 C C . PRO A 1 113 ? -3.822 -5.396 28.571 1.00 79.88 113 PRO A C 1
ATOM 891 O O . PRO A 1 113 ? -4.722 -6.127 28.977 1.00 79.88 113 PRO A O 1
ATOM 894 N N . HIS A 1 114 ? -4.029 -4.096 28.329 1.00 85.38 114 HIS A N 1
ATOM 895 C CA . HIS A 1 114 ? -5.310 -3.423 28.554 1.00 85.38 114 HIS A CA 1
ATOM 896 C C . HIS A 1 114 ? -5.717 -2.549 27.360 1.00 85.38 114 HIS A C 1
ATOM 898 O O . HIS A 1 114 ? -5.819 -1.327 27.460 1.00 85.38 114 HIS A O 1
ATOM 904 N N . VAL A 1 115 ? -5.938 -3.183 26.207 1.00 87.81 115 VAL A N 1
ATOM 905 C CA . VAL A 1 115 ? -6.484 -2.498 25.027 1.00 87.81 115 VAL A CA 1
ATOM 906 C C . VAL A 1 115 ? -8.007 -2.376 25.154 1.00 87.81 115 VAL A C 1
ATOM 908 O O . VAL A 1 115 ? -8.683 -3.392 25.343 1.00 87.81 115 VAL A O 1
ATOM 911 N N . PRO A 1 116 ? -8.588 -1.168 25.017 1.00 91.25 116 PRO A N 1
ATOM 912 C CA . PRO A 1 116 ? -10.037 -1.003 25.001 1.00 91.25 116 PRO A CA 1
ATOM 913 C C . PRO A 1 116 ? -10.685 -1.797 23.858 1.00 91.25 116 PRO A C 1
ATOM 915 O O . PRO A 1 116 ? -10.213 -1.755 22.722 1.00 91.25 116 PRO A O 1
ATOM 918 N N . ALA A 1 117 ? -11.827 -2.446 24.112 1.00 91.94 117 ALA A N 1
ATOM 919 C CA . ALA A 1 117 ? -12.541 -3.234 23.096 1.00 91.94 117 ALA A CA 1
ATOM 920 C C . ALA A 1 117 ? -12.901 -2.420 21.834 1.00 91.94 117 ALA A C 1
ATOM 922 O O . ALA A 1 117 ? -12.865 -2.934 20.713 1.00 91.94 117 ALA A O 1
ATOM 923 N N . ALA A 1 118 ? -13.187 -1.125 22.010 1.00 89.50 118 ALA A N 1
ATOM 924 C CA . ALA A 1 118 ? -13.433 -0.185 20.919 1.00 89.50 118 ALA A CA 1
ATOM 925 C C . ALA A 1 118 ? -12.221 -0.006 19.985 1.00 89.50 118 ALA A C 1
ATOM 927 O O . ALA A 1 118 ? -12.406 0.288 18.812 1.00 89.50 118 ALA A O 1
ATOM 928 N N . VAL A 1 119 ? -10.995 -0.211 20.476 1.00 91.88 119 VAL A N 1
ATOM 929 C CA . VAL A 1 119 ? -9.761 -0.143 19.676 1.00 91.88 119 VAL A CA 1
ATOM 930 C C . VAL A 1 119 ? -9.427 -1.518 19.095 1.00 91.88 119 VAL A C 1
ATOM 932 O O . VAL A 1 119 ? -9.153 -1.626 17.901 1.00 91.88 119 VAL A O 1
ATOM 935 N N . THR A 1 120 ? -9.532 -2.587 19.895 1.00 92.62 120 THR A N 1
ATOM 936 C CA . THR A 1 120 ? -9.272 -3.967 19.439 1.00 92.62 120 THR A CA 1
ATOM 937 C C . THR A 1 120 ? -10.161 -4.358 18.258 1.00 92.62 120 THR A C 1
ATOM 939 O O . THR A 1 120 ? -9.674 -4.919 17.278 1.00 92.62 120 THR A O 1
ATOM 942 N N . SER A 1 121 ? -11.451 -4.005 18.304 1.00 93.38 121 SER A N 1
ATOM 943 C CA . SER A 1 121 ? -12.402 -4.273 17.211 1.00 93.38 121 SER A CA 1
ATOM 944 C C . SER A 1 121 ? -12.078 -3.526 15.911 1.00 93.38 121 SER A C 1
ATOM 946 O O . SER A 1 121 ? -12.448 -3.990 14.836 1.00 93.38 121 SER A O 1
ATOM 948 N N . GLN A 1 122 ? -11.348 -2.410 15.985 1.00 93.50 122 GLN A N 1
ATOM 949 C CA . GLN A 1 122 ? -10.954 -1.612 14.821 1.00 93.50 122 GLN A CA 1
ATOM 950 C C . GLN A 1 122 ? -9.607 -2.036 14.228 1.00 93.50 122 GLN A C 1
ATOM 952 O O . GLN A 1 122 ? -9.242 -1.549 13.161 1.00 93.50 122 GLN A O 1
ATOM 957 N N . LYS A 1 123 ? -8.867 -2.967 14.850 1.00 92.31 123 LYS A N 1
ATOM 958 C CA . LYS A 1 123 ? -7.524 -3.371 14.392 1.00 92.31 123 LYS A CA 1
ATOM 959 C C . LYS A 1 123 ? -7.503 -3.783 12.915 1.00 92.31 123 LYS A C 1
ATOM 961 O O . LYS A 1 123 ? -6.684 -3.279 12.152 1.00 92.31 123 LYS A O 1
ATOM 966 N N . ALA A 1 124 ? -8.411 -4.666 12.500 1.00 93.88 124 ALA A N 1
ATOM 967 C CA . ALA A 1 124 ? -8.477 -5.131 11.112 1.00 93.88 124 ALA A CA 1
ATOM 968 C C . ALA A 1 124 ? -8.900 -4.019 10.133 1.00 93.88 124 ALA A C 1
ATOM 970 O O . ALA A 1 124 ? -8.449 -4.001 8.991 1.00 93.88 124 ALA A O 1
ATOM 971 N N . VAL A 1 125 ? -9.726 -3.071 10.589 1.00 92.75 125 VAL A N 1
ATOM 972 C CA . VAL A 1 125 ? -10.184 -1.921 9.791 1.00 92.75 125 VAL A CA 1
ATOM 973 C C . VAL A 1 125 ? -9.058 -0.912 9.583 1.00 92.75 125 VAL A C 1
ATOM 975 O O . VAL A 1 125 ? -8.885 -0.411 8.479 1.00 92.75 125 VAL A O 1
ATOM 978 N N . ILE A 1 126 ? -8.278 -0.642 10.630 1.00 91.50 126 ILE A N 1
ATOM 979 C CA . ILE A 1 126 ? -7.158 0.301 10.614 1.00 91.50 126 ILE A CA 1
ATOM 980 C C . ILE A 1 126 ? -6.000 -0.287 9.805 1.00 91.50 126 ILE A C 1
ATOM 982 O O . ILE A 1 126 ? -5.570 0.315 8.832 1.00 91.50 126 ILE A O 1
ATOM 986 N N . PHE A 1 127 ? -5.496 -1.470 10.168 1.00 94.19 127 PHE A N 1
ATOM 987 C CA . PHE A 1 127 ? -4.253 -1.995 9.585 1.00 94.19 127 PHE A CA 1
ATOM 988 C C . PHE A 1 127 ? -4.450 -2.777 8.284 1.00 94.19 127 PHE A C 1
ATOM 990 O O . PHE A 1 127 ? -3.501 -2.900 7.514 1.00 94.19 127 PHE A O 1
ATOM 997 N N . ARG A 1 128 ? -5.663 -3.264 8.000 1.00 94.44 128 ARG A N 1
ATOM 998 C CA . ARG A 1 128 ? -6.028 -3.912 6.728 1.00 94.44 128 ARG A CA 1
ATOM 999 C C . ARG A 1 128 ? -4.982 -4.944 6.268 1.00 94.44 128 ARG A C 1
ATOM 1001 O O . ARG A 1 128 ? -4.447 -5.687 7.087 1.00 94.44 128 ARG A O 1
ATOM 1008 N N . ASN A 1 129 ? -4.671 -4.974 4.974 1.00 95.25 129 ASN A N 1
ATOM 1009 C CA . ASN A 1 129 ? -3.646 -5.825 4.371 1.00 95.25 129 ASN A CA 1
ATOM 1010 C C . ASN A 1 129 ? -2.252 -5.154 4.348 1.00 95.25 129 ASN A C 1
ATOM 1012 O O . ASN A 1 129 ? -1.428 -5.431 3.474 1.00 95.25 129 ASN A O 1
ATOM 1016 N N . VAL A 1 130 ? -1.942 -4.261 5.303 1.00 95.06 130 VAL A N 1
ATOM 1017 C CA . VAL A 1 130 ? -0.647 -3.550 5.321 1.00 95.06 130 VAL A CA 1
ATOM 1018 C C . VAL A 1 130 ? 0.550 -4.487 5.504 1.00 95.06 130 VAL A C 1
ATOM 1020 O O . VAL A 1 130 ? 1.649 -4.177 5.046 1.00 95.06 130 VAL A O 1
ATOM 1023 N N . GLN A 1 131 ? 0.347 -5.646 6.138 1.00 95.50 131 GLN A N 1
ATOM 1024 C CA . GLN A 1 131 ? 1.381 -6.676 6.260 1.00 95.50 131 GLN A CA 1
ATOM 1025 C C . GLN A 1 131 ? 1.730 -7.276 4.892 1.00 95.50 131 GLN A C 1
ATOM 1027 O O . GLN A 1 131 ? 2.911 -7.425 4.579 1.00 95.50 131 GLN A O 1
ATOM 1032 N N . ASP A 1 132 ? 0.731 -7.525 4.040 1.00 96.69 132 ASP A N 1
ATOM 1033 C CA . ASP A 1 132 ? 0.938 -8.049 2.686 1.00 96.69 132 ASP A CA 1
ATOM 1034 C C . ASP A 1 132 ? 1.630 -7.022 1.788 1.00 96.69 132 ASP A C 1
ATOM 1036 O O . ASP A 1 132 ? 2.554 -7.365 1.043 1.00 96.69 132 ASP A O 1
ATOM 1040 N N . ILE A 1 133 ? 1.229 -5.749 1.894 1.00 96.56 133 ILE A N 1
ATOM 1041 C CA . ILE A 1 133 ? 1.895 -4.634 1.207 1.00 96.56 133 ILE A CA 1
ATOM 1042 C C . ILE A 1 133 ? 3.344 -4.526 1.677 1.00 96.56 133 ILE A C 1
ATOM 1044 O O . ILE A 1 133 ? 4.256 -4.438 0.859 1.00 96.56 133 ILE A O 1
ATOM 1048 N N . SER A 1 134 ? 3.595 -4.591 2.982 1.00 96.50 134 SER A N 1
ATOM 1049 C CA . SER A 1 134 ? 4.960 -4.528 3.492 1.00 96.50 134 SER A CA 1
ATOM 1050 C C . SER A 1 134 ? 5.810 -5.702 3.033 1.00 96.50 134 SER A C 1
ATOM 1052 O O . SER A 1 134 ? 6.948 -5.489 2.616 1.00 96.50 134 SER A O 1
ATOM 1054 N N . HIS A 1 135 ? 5.287 -6.925 3.055 1.00 97.19 135 HIS A N 1
ATOM 1055 C CA . HIS A 1 135 ? 6.011 -8.091 2.556 1.00 97.19 135 HIS A CA 1
ATOM 1056 C C . HIS A 1 135 ? 6.366 -7.944 1.068 1.00 97.19 135 HIS A C 1
ATOM 1058 O O . HIS A 1 135 ? 7.500 -8.227 0.665 1.00 97.19 135 HIS A O 1
ATOM 1064 N N . PHE A 1 136 ? 5.418 -7.453 0.263 1.00 97.50 136 PHE A N 1
ATOM 1065 C CA . PHE A 1 136 ? 5.656 -7.124 -1.138 1.00 97.50 136 PHE A CA 1
ATOM 1066 C C . PHE A 1 136 ? 6.785 -6.097 -1.283 1.00 97.50 136 PHE A C 1
ATOM 1068 O O . PHE A 1 136 ? 7.784 -6.403 -1.927 1.00 97.50 136 PHE A O 1
ATOM 1075 N N . HIS A 1 137 ? 6.689 -4.939 -0.631 1.00 97.50 137 HIS A N 1
ATOM 1076 C CA . HIS A 1 137 ? 7.678 -3.869 -0.778 1.00 97.50 137 HIS A CA 1
ATOM 1077 C C . HIS A 1 137 ? 9.074 -4.246 -0.255 1.00 97.50 137 HIS A C 1
ATOM 1079 O O . HIS A 1 137 ? 10.075 -3.907 -0.875 1.00 97.50 137 HIS A O 1
ATOM 1085 N N . ASN A 1 138 ? 9.181 -5.048 0.811 1.00 96.44 138 ASN A N 1
ATOM 1086 C CA . ASN A 1 138 ? 10.476 -5.592 1.257 1.00 96.44 138 ASN A CA 1
ATOM 1087 C C . ASN A 1 138 ? 11.130 -6.513 0.204 1.00 96.44 138 ASN A C 1
ATOM 1089 O O . ASN A 1 138 ? 12.356 -6.634 0.141 1.00 96.44 138 ASN A O 1
ATOM 1093 N N . SER A 1 139 ? 10.327 -7.214 -0.600 1.00 96.75 139 SER A N 1
ATOM 1094 C CA . SER A 1 139 ? 10.829 -8.058 -1.693 1.00 96.75 139 SER A CA 1
ATOM 1095 C C . SER A 1 139 ? 11.147 -7.212 -2.925 1.00 96.75 139 SER A C 1
ATOM 1097 O O . SER A 1 139 ? 12.252 -7.295 -3.456 1.00 96.75 139 SER A O 1
ATOM 1099 N N . PHE A 1 140 ? 10.235 -6.313 -3.290 1.00 96.62 140 PHE A N 1
ATOM 1100 C CA . PHE A 1 140 ? 10.363 -5.394 -4.416 1.00 96.62 140 PHE A CA 1
ATOM 1101 C C . PHE A 1 140 ? 11.585 -4.477 -4.293 1.00 96.62 140 PHE A C 1
ATOM 1103 O O . PHE A 1 140 ? 12.336 -4.325 -5.250 1.00 96.62 140 PHE A O 1
ATOM 1110 N N . GLN A 1 141 ? 11.863 -3.949 -3.097 1.00 95.94 141 GLN A N 1
ATOM 1111 C CA . GLN A 1 141 ? 13.056 -3.145 -2.836 1.00 95.94 141 GLN A CA 1
ATOM 1112 C C . GLN A 1 141 ? 14.350 -3.910 -3.152 1.00 95.94 141 GLN A C 1
ATOM 1114 O O . GLN A 1 141 ? 15.283 -3.330 -3.705 1.00 95.94 141 GLN A O 1
ATOM 1119 N N . ARG A 1 142 ? 14.420 -5.208 -2.823 1.00 95.81 142 ARG A N 1
ATOM 1120 C CA . ARG A 1 142 ? 15.597 -6.042 -3.120 1.00 95.81 142 ARG A CA 1
ATOM 1121 C C . ARG A 1 142 ? 15.756 -6.290 -4.618 1.00 95.81 142 ARG A C 1
ATOM 1123 O O . ARG A 1 142 ? 16.882 -6.313 -5.097 1.00 95.81 142 ARG A O 1
ATOM 1130 N N . GLU A 1 143 ? 14.653 -6.440 -5.348 1.00 95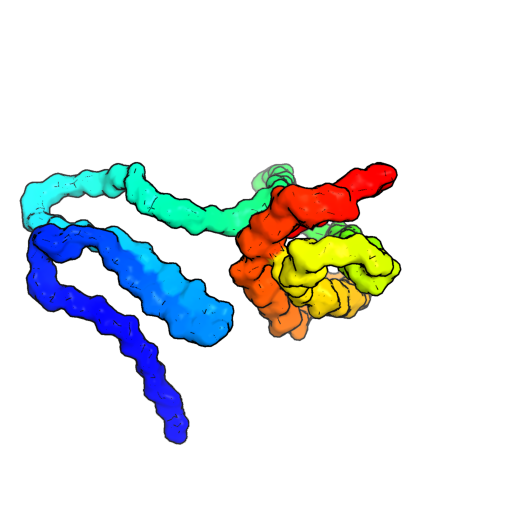.44 143 GLU A N 1
ATOM 1131 C CA . GLU A 1 143 ? 14.675 -6.559 -6.812 1.00 95.44 143 GLU A CA 1
ATOM 1132 C C . GLU A 1 143 ? 15.101 -5.242 -7.474 1.00 95.44 143 GLU A C 1
ATOM 1134 O O . GLU A 1 143 ? 15.963 -5.243 -8.348 1.00 95.44 143 GLU A O 1
ATOM 1139 N N . LEU A 1 144 ? 14.587 -4.101 -7.003 1.00 93.75 144 LEU A N 1
ATOM 1140 C CA . LEU A 1 144 ? 15.010 -2.784 -7.487 1.00 93.75 144 LEU A CA 1
ATOM 1141 C C . LEU A 1 144 ? 16.502 -2.520 -7.242 1.00 93.75 144 LEU A C 1
ATOM 1143 O O . LEU A 1 144 ? 17.146 -1.872 -8.060 1.00 93.75 144 LEU A O 1
ATOM 1147 N N . GLN A 1 145 ? 17.068 -3.009 -6.133 1.00 93.50 145 GLN A N 1
ATOM 1148 C CA . GLN A 1 145 ? 18.501 -2.866 -5.830 1.00 93.50 145 GLN A CA 1
ATOM 1149 C C . GLN A 1 145 ? 19.408 -3.625 -6.805 1.00 93.50 145 GLN A C 1
ATOM 1151 O O . GLN A 1 145 ? 20.598 -3.328 -6.863 1.00 93.50 145 GLN A O 1
ATOM 1156 N N . GLN A 1 146 ? 18.862 -4.602 -7.529 1.00 92.75 146 GLN A N 1
ATOM 1157 C CA . GLN A 1 146 ? 19.574 -5.400 -8.528 1.00 92.75 146 GLN A CA 1
ATOM 1158 C C . GLN A 1 146 ? 19.411 -4.844 -9.949 1.00 92.75 146 GLN A C 1
ATOM 1160 O O . GLN A 1 146 ? 19.961 -5.418 -10.880 1.00 92.75 146 GLN A O 1
ATOM 1165 N N . CYS A 1 147 ? 18.634 -3.771 -10.130 1.00 92.25 147 CYS A N 1
ATOM 1166 C CA . CYS A 1 147 ? 18.436 -3.153 -11.436 1.00 92.25 147 CYS A CA 1
ATOM 1167 C C . CYS A 1 147 ? 19.614 -2.228 -11.768 1.00 92.25 147 CYS A C 1
ATOM 1169 O O . CYS A 1 147 ? 19.913 -1.313 -10.995 1.00 92.25 147 CYS A O 1
ATOM 1171 N N . ASP A 1 148 ? 20.221 -2.420 -12.940 1.00 87.50 148 ASP A N 1
ATOM 1172 C CA . ASP A 1 148 ? 21.350 -1.613 -13.414 1.00 87.50 148 ASP A CA 1
ATOM 1173 C C . ASP A 1 148 ? 20.909 -0.556 -14.438 1.00 87.50 148 ASP A C 1
ATOM 1175 O O . ASP A 1 148 ? 21.487 0.534 -14.515 1.00 87.50 148 ASP A O 1
ATOM 1179 N N . THR A 1 149 ? 19.858 -0.859 -15.203 1.00 88.81 149 THR A N 1
ATOM 1180 C CA . THR A 1 149 ? 19.307 -0.013 -16.269 1.00 88.81 149 THR A CA 1
ATOM 1181 C C . THR A 1 149 ? 17.845 0.363 -16.018 1.00 88.81 149 THR A C 1
ATOM 1183 O O . THR A 1 149 ? 17.152 -0.213 -15.177 1.00 88.81 149 THR A O 1
ATOM 1186 N N . ASP A 1 150 ? 17.352 1.363 -16.745 1.00 85.94 150 ASP A N 1
ATOM 1187 C CA . ASP A 1 150 ? 15.936 1.733 -16.757 1.00 85.94 150 ASP A CA 1
ATOM 1188 C C . ASP A 1 150 ? 15.038 0.626 -17.335 1.00 85.94 150 ASP A C 1
ATOM 1190 O O . ASP A 1 150 ? 13.924 0.439 -16.840 1.00 85.94 150 ASP A O 1
ATOM 1194 N N . ASP A 1 151 ? 15.539 -0.160 -18.290 1.00 90.56 151 ASP A N 1
ATOM 1195 C CA . ASP A 1 151 ? 14.866 -1.366 -18.785 1.00 90.56 151 ASP A CA 1
ATOM 1196 C C . ASP A 1 151 ? 14.701 -2.428 -17.682 1.00 90.56 151 ASP A C 1
ATOM 1198 O O . ASP A 1 151 ? 13.611 -2.988 -17.530 1.00 90.56 151 ASP A O 1
ATOM 1202 N N . ASP A 1 152 ? 15.728 -2.665 -16.853 1.00 92.56 152 ASP A N 1
ATOM 1203 C CA . ASP A 1 152 ? 15.632 -3.596 -15.713 1.00 92.56 152 ASP A CA 1
ATOM 1204 C C . ASP A 1 152 ? 14.561 -3.143 -14.719 1.00 92.56 152 ASP A C 1
ATOM 1206 O O . ASP A 1 152 ? 13.748 -3.945 -14.248 1.00 92.56 152 ASP A O 1
ATOM 1210 N N . VAL A 1 153 ? 14.512 -1.835 -14.442 1.00 91.50 153 VAL A N 1
ATOM 1211 C CA . VAL A 1 153 ? 13.481 -1.244 -13.585 1.00 91.50 153 VAL A CA 1
ATOM 1212 C C . VAL A 1 153 ? 12.100 -1.463 -14.198 1.00 91.50 153 VAL A C 1
ATOM 1214 O O . VAL A 1 153 ? 11.206 -1.960 -13.511 1.00 91.50 153 VAL A O 1
ATOM 1217 N N . ALA A 1 154 ? 11.907 -1.155 -15.483 1.00 91.25 154 ALA A N 1
ATOM 1218 C CA . ALA A 1 154 ? 10.628 -1.355 -16.162 1.00 91.25 154 ALA A CA 1
ATOM 1219 C C . ALA A 1 154 ? 10.173 -2.825 -16.102 1.00 91.25 154 ALA A C 1
ATOM 1221 O O . ALA A 1 154 ? 9.026 -3.113 -15.744 1.00 91.25 154 ALA A O 1
ATOM 1222 N N . MET A 1 155 ? 11.086 -3.762 -16.363 1.00 93.75 155 MET A N 1
ATOM 1223 C CA . MET A 1 155 ? 10.822 -5.199 -16.271 1.00 93.75 155 MET A CA 1
ATOM 1224 C C . MET A 1 155 ? 10.500 -5.643 -14.842 1.00 93.75 155 MET A C 1
ATOM 1226 O O . MET A 1 155 ? 9.614 -6.481 -14.652 1.00 93.75 155 MET A O 1
ATOM 1230 N N . CYS A 1 156 ? 11.145 -5.057 -13.831 1.00 94.88 156 CYS A N 1
ATOM 1231 C CA . CYS A 1 156 ? 10.850 -5.309 -12.421 1.00 94.88 156 CYS A CA 1
ATOM 1232 C C . CYS A 1 156 ? 9.394 -4.951 -12.070 1.00 94.88 156 CYS A C 1
ATOM 1234 O O . CYS A 1 156 ? 8.700 -5.747 -11.429 1.00 94.88 156 CYS A O 1
ATOM 1236 N N . PHE A 1 157 ? 8.884 -3.810 -12.552 1.00 95.38 157 PHE A N 1
ATOM 1237 C CA . PHE A 1 157 ? 7.476 -3.426 -12.368 1.00 95.38 157 PHE A CA 1
ATOM 1238 C C . PHE A 1 157 ? 6.514 -4.378 -13.084 1.00 95.38 157 PHE A C 1
ATOM 1240 O O . PHE A 1 157 ? 5.541 -4.829 -12.478 1.00 95.38 157 PHE A O 1
ATOM 1247 N N . ILE A 1 158 ? 6.795 -4.725 -14.345 1.00 94.19 158 ILE A N 1
ATOM 1248 C CA . ILE A 1 158 ? 5.948 -5.633 -15.138 1.00 94.19 158 ILE A CA 1
ATOM 1249 C C . ILE A 1 158 ? 5.874 -7.014 -14.477 1.00 94.19 158 ILE A C 1
ATOM 1251 O O . ILE A 1 158 ? 4.786 -7.565 -14.303 1.00 94.19 158 ILE A O 1
ATOM 1255 N N . LYS A 1 159 ? 7.018 -7.553 -14.041 1.00 96.06 159 LYS A N 1
ATOM 1256 C CA . LYS A 1 159 ? 7.103 -8.832 -13.322 1.00 96.06 159 LYS A CA 1
ATOM 1257 C C . LYS A 1 159 ? 6.242 -8.832 -12.055 1.00 96.06 159 LYS A C 1
ATOM 1259 O O . LYS A 1 159 ? 5.619 -9.842 -11.736 1.00 96.06 159 LYS A O 1
ATOM 1264 N N . ASN A 1 160 ? 6.189 -7.705 -11.349 1.00 95.50 160 ASN A N 1
ATOM 1265 C CA . ASN A 1 160 ? 5.485 -7.565 -10.078 1.00 95.50 160 ASN A CA 1
ATOM 1266 C C . ASN A 1 160 ? 4.039 -7.043 -10.211 1.00 95.50 160 ASN A C 1
ATOM 1268 O O . ASN A 1 160 ? 3.398 -6.800 -9.189 1.00 95.50 160 ASN A O 1
ATOM 1272 N N . GLN A 1 161 ? 3.482 -6.911 -11.423 1.00 94.12 161 GLN A N 1
ATOM 1273 C CA . GLN A 1 161 ? 2.163 -6.294 -11.658 1.00 94.12 161 GLN A CA 1
ATOM 1274 C C . GLN A 1 161 ? 1.033 -6.861 -10.777 1.00 94.12 161 GLN A C 1
ATOM 1276 O O . GLN A 1 161 ? 0.283 -6.104 -10.168 1.00 94.12 161 GLN A O 1
ATOM 1281 N N . ALA A 1 162 ? 0.959 -8.186 -10.622 1.00 91.94 162 ALA A N 1
ATOM 1282 C CA . ALA A 1 162 ? -0.076 -8.833 -9.813 1.00 91.94 162 ALA A CA 1
ATOM 1283 C C . ALA A 1 162 ? 0.086 -8.525 -8.314 1.00 91.94 162 ALA A C 1
ATOM 1285 O O . ALA A 1 162 ? -0.877 -8.527 -7.552 1.00 91.94 162 ALA A O 1
ATOM 1286 N N . ALA A 1 163 ? 1.306 -8.232 -7.857 1.00 93.06 163 ALA A N 1
ATOM 1287 C CA . ALA A 1 163 ? 1.532 -7.844 -6.474 1.00 93.06 163 ALA A CA 1
ATOM 1288 C C . ALA A 1 163 ? 1.020 -6.427 -6.177 1.00 93.06 163 ALA A C 1
ATOM 1290 O O . ALA A 1 163 ? 0.566 -6.192 -5.056 1.00 93.06 163 ALA A O 1
ATOM 1291 N N . PHE A 1 164 ? 1.014 -5.532 -7.171 1.00 92.56 164 PHE A N 1
ATOM 1292 C CA . PHE A 1 164 ? 0.431 -4.195 -7.042 1.00 92.56 164 PHE A CA 1
ATOM 1293 C C . PHE A 1 164 ? -1.095 -4.220 -6.890 1.00 92.56 164 PHE A C 1
ATOM 1295 O O . PHE A 1 164 ? -1.651 -3.295 -6.302 1.00 92.56 164 PHE A O 1
ATOM 1302 N N . GLU A 1 165 ? -1.784 -5.288 -7.306 1.00 90.88 165 GLU A N 1
ATOM 1303 C CA . GLU A 1 165 ? -3.235 -5.429 -7.095 1.00 90.88 165 GLU A CA 1
ATOM 1304 C C . GLU A 1 165 ? -3.625 -5.434 -5.606 1.00 90.88 165 GLU A C 1
ATOM 1306 O O . GLU A 1 165 ? -4.739 -5.040 -5.264 1.00 90.88 165 GLU A O 1
ATOM 1311 N N . LYS A 1 166 ? -2.692 -5.753 -4.693 1.00 90.88 166 LYS A N 1
ATOM 1312 C CA . LYS A 1 166 ? -2.891 -5.625 -3.233 1.00 90.88 166 LYS A CA 1
ATOM 1313 C C . LYS A 1 166 ? -3.287 -4.207 -2.808 1.00 90.88 166 LYS A C 1
ATOM 1315 O O . LYS A 1 166 ? -3.991 -4.031 -1.812 1.00 90.88 166 LYS A O 1
ATOM 1320 N N . TYR A 1 167 ? -2.876 -3.190 -3.567 1.00 89.75 167 TYR A N 1
ATOM 1321 C CA . TYR A 1 167 ? -3.290 -1.812 -3.320 1.00 89.75 167 TYR A CA 1
ATOM 1322 C C . TYR A 1 167 ? -4.771 -1.581 -3.603 1.00 89.75 167 TYR A C 1
ATOM 1324 O O . TYR A 1 167 ? -5.374 -0.744 -2.940 1.00 89.75 167 TYR A O 1
ATOM 1332 N N . LEU A 1 168 ? -5.391 -2.321 -4.527 1.00 89.62 168 LEU A N 1
ATOM 1333 C CA . LEU A 1 168 ? -6.833 -2.211 -4.765 1.00 89.62 168 LEU A CA 1
ATOM 1334 C C . LEU A 1 168 ? -7.601 -2.627 -3.515 1.00 89.62 168 LEU A C 1
ATOM 1336 O O . LEU A 1 168 ? -8.456 -1.881 -3.036 1.00 89.62 168 LEU A O 1
ATOM 1340 N N . GLU A 1 169 ? -7.222 -3.763 -2.930 1.00 88.19 169 GLU A N 1
ATOM 1341 C CA . GLU A 1 169 ? -7.770 -4.205 -1.655 1.00 88.19 169 GLU A CA 1
ATOM 1342 C C . GLU A 1 169 ? -7.555 -3.134 -0.581 1.00 88.19 169 GLU A C 1
ATOM 1344 O O . GLU A 1 169 ? -8.528 -2.756 0.070 1.00 88.19 169 GLU A O 1
ATOM 1349 N N . PHE A 1 170 ? -6.348 -2.567 -0.450 1.00 88.19 170 PHE A N 1
ATOM 1350 C CA . PHE A 1 170 ? -6.019 -1.506 0.517 1.00 88.19 170 PHE A CA 1
ATOM 1351 C C . PHE A 1 170 ? -6.764 -0.174 0.297 1.00 88.19 170 PHE A C 1
ATOM 1353 O O . PHE A 1 170 ? -7.064 0.543 1.254 1.00 88.19 170 PHE A O 1
ATOM 1360 N N . LEU A 1 171 ? -7.133 0.159 -0.934 1.00 86.75 171 LEU A N 1
ATOM 1361 C CA . LEU A 1 171 ? -7.842 1.402 -1.232 1.00 86.75 171 LEU A CA 1
ATOM 1362 C C . LEU A 1 171 ? -9.348 1.295 -0.965 1.00 86.75 171 LEU A C 1
ATOM 1364 O O . LEU A 1 171 ? -9.948 2.271 -0.515 1.00 86.75 171 LEU A O 1
ATOM 1368 N N . VAL A 1 172 ? -9.951 0.117 -1.168 1.00 88.31 172 VAL A N 1
ATOM 1369 C CA . VAL A 1 172 ? -11.403 -0.105 -0.994 1.00 88.31 172 VAL A CA 1
ATOM 1370 C C . VAL A 1 172 ? -11.903 0.252 0.413 1.00 88.31 172 VAL A C 1
ATOM 1372 O O . VAL A 1 172 ? -12.984 0.811 0.561 1.00 88.31 172 VAL A O 1
ATOM 1375 N N . GLY A 1 173 ? -11.119 -0.040 1.448 1.00 83.25 173 GLY A N 1
ATOM 1376 C CA . GLY A 1 173 ? -11.462 0.222 2.850 1.00 83.25 173 GLY A CA 1
ATOM 1377 C C . GLY A 1 173 ? -10.800 1.466 3.445 1.00 83.25 173 GLY A C 1
ATOM 1378 O O . GLY A 1 173 ? -10.790 1.622 4.665 1.00 83.25 173 GLY A O 1
ATOM 1379 N N . ARG A 1 174 ? -10.198 2.331 2.618 1.00 85.12 174 ARG A N 1
ATOM 1380 C CA . ARG A 1 174 ? -9.433 3.491 3.102 1.00 85.12 174 ARG A CA 1
ATOM 1381 C C . ARG A 1 174 ? -10.300 4.481 3.882 1.00 85.12 174 ARG A C 1
ATOM 1383 O O . ARG A 1 174 ? -9.885 4.937 4.935 1.00 85.12 174 ARG A O 1
ATOM 1390 N N . VAL A 1 175 ? -11.511 4.782 3.409 1.00 85.69 175 VAL A N 1
ATOM 1391 C CA . VAL A 1 175 ? -12.406 5.750 4.079 1.00 85.69 175 VAL A CA 1
ATOM 1392 C C . VAL A 1 175 ? -12.801 5.260 5.477 1.00 85.69 175 VAL A C 1
ATOM 1394 O O . VAL A 1 175 ? -12.845 6.035 6.429 1.00 85.69 175 VAL A O 1
ATOM 1397 N N . GLN A 1 176 ? -13.041 3.957 5.619 1.00 85.50 176 GLN A N 1
ATOM 1398 C CA . GLN A 1 176 ? -13.348 3.316 6.893 1.00 85.50 176 GLN A CA 1
ATOM 1399 C C . GLN A 1 176 ? -12.134 3.351 7.828 1.00 85.50 176 GLN A C 1
ATOM 1401 O O . GLN A 1 176 ? -12.290 3.668 9.006 1.00 85.50 176 GLN A O 1
ATOM 1406 N N . ALA A 1 177 ? -10.931 3.092 7.304 1.00 87.38 177 ALA A N 1
ATOM 1407 C CA . ALA A 1 177 ? -9.687 3.203 8.063 1.00 87.38 177 ALA A CA 1
ATOM 1408 C C . ALA A 1 177 ? -9.439 4.644 8.545 1.00 87.38 177 ALA A C 1
ATOM 1410 O O . ALA A 1 177 ? -9.210 4.854 9.735 1.00 87.38 177 ALA A O 1
ATOM 1411 N N . GLU A 1 178 ? -9.564 5.640 7.661 1.00 85.94 178 GLU A N 1
ATOM 1412 C CA . GLU A 1 178 ? -9.450 7.067 7.999 1.00 85.94 178 GLU A CA 1
ATOM 1413 C C . GLU A 1 178 ? -10.443 7.451 9.108 1.00 85.94 178 GLU A C 1
ATOM 1415 O O . GLU A 1 178 ? -10.057 8.068 10.102 1.00 85.94 178 GLU A O 1
ATOM 1420 N N . SER A 1 179 ? -11.706 7.025 8.988 1.00 86.06 179 SER A N 1
ATOM 1421 C CA . SER A 1 179 ? -12.736 7.281 10.001 1.00 86.06 179 SER A CA 1
ATOM 1422 C C . SER A 1 179 ? -12.443 6.596 11.340 1.00 86.06 179 SER A C 1
ATOM 1424 O O . SER A 1 179 ? -12.733 7.168 12.391 1.00 86.06 179 SER A O 1
ATOM 1426 N N . ALA A 1 180 ? -11.899 5.377 11.331 1.00 87.81 180 ALA A N 1
ATOM 1427 C CA . ALA A 1 180 ? -11.572 4.641 12.550 1.00 87.81 180 ALA A CA 1
ATOM 1428 C C . ALA A 1 180 ? -10.406 5.298 13.303 1.00 87.81 180 ALA A C 1
ATOM 1430 O O . ALA A 1 180 ? -10.467 5.456 14.526 1.00 87.81 180 ALA A O 1
ATOM 1431 N N . VAL A 1 181 ? -9.375 5.741 12.577 1.00 87.19 181 VAL A N 1
ATOM 1432 C CA . VAL A 1 181 ? -8.176 6.371 13.152 1.00 87.19 181 VAL A CA 1
ATOM 1433 C C . VAL A 1 181 ? -8.487 7.699 13.844 1.00 87.19 181 VAL A C 1
ATOM 1435 O O . VAL A 1 181 ? -7.874 8.015 14.862 1.00 87.19 181 VAL A O 1
ATOM 1438 N N . VAL A 1 182 ? -9.454 8.469 13.339 1.00 87.44 182 VAL A N 1
ATOM 1439 C CA . VAL A 1 182 ? -9.851 9.748 13.959 1.00 87.44 182 VAL A CA 1
ATOM 1440 C C . VAL A 1 182 ? -10.848 9.599 15.109 1.00 87.44 182 VAL A C 1
ATOM 1442 O O . VAL A 1 182 ? -11.213 10.595 15.731 1.00 87.44 182 VAL A O 1
ATOM 1445 N N . SER A 1 183 ? -11.291 8.378 15.419 1.00 87.12 183 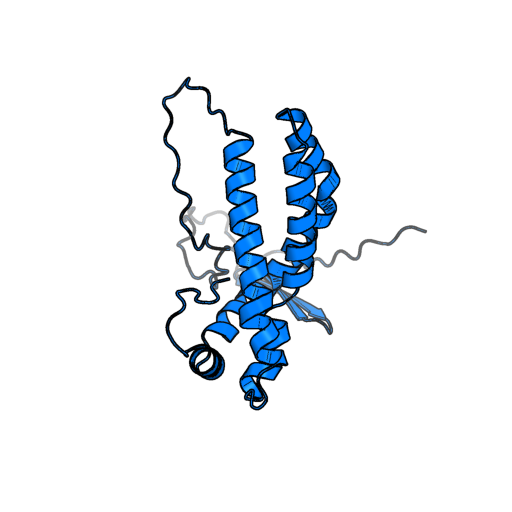SER A N 1
ATOM 1446 C CA . SER A 1 183 ? -12.182 8.149 16.555 1.00 87.12 183 SER A CA 1
ATOM 1447 C C . SER A 1 183 ? -11.485 8.469 17.881 1.00 87.12 183 SER A C 1
ATOM 1449 O O . SER A 1 183 ? -10.300 8.186 18.066 1.00 87.12 183 SER A O 1
ATOM 1451 N N . THR A 1 184 ? -12.234 9.019 18.841 1.00 87.88 184 THR A N 1
ATOM 1452 C CA . THR A 1 184 ? -11.693 9.403 20.154 1.00 87.88 184 THR A CA 1
ATOM 1453 C C . THR A 1 184 ? -11.006 8.232 20.854 1.00 87.88 184 THR A C 1
ATOM 1455 O O . THR A 1 184 ? -9.912 8.397 21.376 1.00 87.88 184 THR A O 1
ATOM 1458 N N . ALA A 1 185 ? -11.598 7.034 20.816 1.00 88.25 185 ALA A N 1
ATOM 1459 C CA . ALA A 1 185 ? -11.025 5.851 21.457 1.00 88.25 185 ALA A CA 1
ATOM 1460 C C . ALA A 1 185 ? -9.644 5.481 20.888 1.00 88.25 185 ALA A C 1
ATOM 1462 O O . ALA A 1 185 ? -8.728 5.168 21.647 1.00 88.25 185 ALA A O 1
ATOM 1463 N N . VAL A 1 186 ? -9.485 5.540 19.562 1.00 88.75 186 VAL A N 1
ATOM 1464 C CA . VAL A 1 186 ? -8.219 5.219 18.889 1.00 88.75 186 VAL A CA 1
ATOM 1465 C C . VAL A 1 186 ? -7.188 6.324 19.118 1.00 88.75 186 VAL A C 1
ATOM 1467 O O . VAL A 1 186 ? -6.039 6.024 19.441 1.00 88.75 186 VAL A O 1
ATOM 1470 N N . GLN A 1 187 ? -7.591 7.594 19.023 1.00 86.94 187 GLN A N 1
ATOM 1471 C CA . GLN A 1 187 ? -6.690 8.715 19.288 1.00 86.94 187 GLN A CA 1
ATOM 1472 C C . GLN A 1 187 ? -6.190 8.740 20.734 1.00 86.94 187 GLN A C 1
ATOM 1474 O O . GLN A 1 187 ? -5.001 8.947 20.938 1.00 86.94 187 GLN A O 1
ATOM 1479 N N . GLU A 1 188 ? -7.055 8.509 21.725 1.00 86.12 188 GLU A N 1
ATOM 1480 C CA . GLU A 1 188 ? -6.659 8.443 23.140 1.00 86.12 188 GLU A CA 1
ATOM 1481 C C . GLU A 1 188 ? -5.715 7.265 23.415 1.00 86.12 188 GLU A C 1
ATOM 1483 O O . GLU A 1 188 ? -4.735 7.420 24.139 1.00 86.12 188 GLU A O 1
ATOM 1488 N N . PHE A 1 189 ? -5.943 6.110 22.784 1.00 86.75 189 PHE A N 1
ATOM 1489 C CA . PHE A 1 189 ? -5.067 4.948 22.945 1.00 86.75 189 PHE A CA 1
ATOM 1490 C C . PHE A 1 189 ? -3.655 5.185 22.387 1.00 86.75 189 PHE A C 1
ATOM 1492 O O . PHE A 1 189 ? -2.669 4.819 23.022 1.00 86.75 189 PHE A O 1
ATOM 1499 N N . TYR A 1 190 ? -3.537 5.837 21.226 1.00 82.81 190 TYR A N 1
ATOM 1500 C CA . TYR A 1 190 ? -2.242 6.132 20.601 1.00 82.81 190 TYR A CA 1
ATOM 1501 C C . TYR A 1 190 ? -1.625 7.480 21.024 1.00 82.81 190 TYR A C 1
ATOM 1503 O O . TYR A 1 190 ? -0.556 7.835 20.531 1.00 82.81 190 TYR A O 1
ATOM 1511 N N . LYS A 1 191 ? -2.251 8.233 21.941 1.00 74.75 191 LYS A N 1
ATOM 1512 C CA . LYS A 1 191 ? -1.852 9.604 22.326 1.00 74.75 191 LYS A CA 1
ATOM 1513 C C . LYS A 1 191 ? -0.612 9.716 23.219 1.00 74.75 191 LYS A C 1
ATOM 1515 O O . LYS A 1 191 ? -0.287 10.826 23.635 1.00 74.75 191 LYS A O 1
ATOM 1520 N N . VAL A 1 192 ? 0.090 8.628 23.531 1.00 54.47 192 VAL A N 1
ATOM 1521 C CA . VAL A 1 192 ? 1.269 8.685 24.413 1.00 54.47 192 VAL A CA 1
ATOM 1522 C C . VAL A 1 192 ? 2.438 9.376 23.679 1.00 54.47 192 VAL A C 1
ATOM 1524 O O . VAL A 1 192 ? 2.908 8.841 22.673 1.00 54.47 192 VAL A O 1
ATOM 1527 N N . PRO A 1 193 ? 2.919 10.560 24.121 1.00 45.22 193 PRO A N 1
ATOM 1528 C CA . PRO A 1 193 ? 3.909 11.332 23.375 1.00 45.22 193 PRO A CA 1
ATOM 1529 C C . PRO A 1 193 ? 5.356 11.067 23.849 1.00 45.22 193 PRO A C 1
ATOM 1531 O O . PRO A 1 193 ? 5.550 10.618 24.979 1.00 45.22 193 PRO A O 1
ATOM 1534 N N . PRO A 1 194 ? 6.385 11.431 23.050 1.00 51.66 194 PRO A N 1
ATOM 1535 C CA . PRO A 1 194 ? 6.319 11.985 21.701 1.00 51.66 194 PRO A CA 1
ATOM 1536 C C . PRO A 1 194 ? 6.917 11.015 20.669 1.00 51.66 194 PRO A C 1
ATOM 1538 O O . PRO A 1 194 ? 8.096 10.671 20.704 1.00 51.66 194 PRO A O 1
ATOM 1541 N N . SER A 1 195 ? 6.124 10.609 19.685 1.00 41.56 195 SER A N 1
ATOM 1542 C CA . SER A 1 195 ? 6.635 10.100 18.410 1.00 41.56 195 SER A CA 1
ATOM 1543 C C . SER A 1 195 ? 5.819 10.758 17.298 1.00 41.56 195 SER A C 1
ATOM 1545 O O . SER A 1 195 ? 4.593 10.755 17.382 1.00 41.56 195 SER A O 1
ATOM 1547 N N . PRO A 1 196 ? 6.452 11.356 16.273 1.00 40.78 196 PRO A N 1
ATOM 1548 C CA . PRO A 1 196 ? 5.781 12.197 15.274 1.00 40.78 196 PRO A CA 1
ATOM 1549 C C . PRO A 1 196 ? 4.939 11.406 14.257 1.00 40.78 196 PRO A C 1
ATOM 1551 O O . PRO A 1 196 ? 4.501 11.952 13.247 1.00 40.78 196 PRO A O 1
ATOM 1554 N N . CYS A 1 197 ? 4.704 10.120 14.492 1.00 45.16 197 CYS A N 1
ATOM 1555 C CA . CYS A 1 197 ? 3.986 9.261 13.569 1.00 45.16 197 CYS A CA 1
ATOM 1556 C C . CYS A 1 197 ? 2.516 9.193 13.977 1.00 45.16 197 CYS A C 1
ATOM 1558 O O . CYS A 1 197 ? 2.065 8.249 14.622 1.00 45.16 197 CYS A O 1
ATOM 1560 N N . LEU A 1 198 ? 1.758 10.211 13.573 1.00 51.38 198 LEU A N 1
ATOM 1561 C CA . LEU A 1 198 ? 0.332 10.019 13.344 1.00 51.38 198 LEU A CA 1
ATOM 1562 C C . LEU A 1 198 ? 0.192 8.877 12.327 1.00 51.38 198 LEU A C 1
ATOM 1564 O O . LEU A 1 198 ? 0.863 8.888 11.293 1.00 51.38 198 LEU A O 1
ATOM 1568 N N . ILE A 1 199 ? -0.646 7.882 12.625 1.00 53.62 199 ILE A N 1
ATOM 1569 C CA . ILE A 1 199 ? -1.074 6.908 11.618 1.00 53.62 199 ILE A CA 1
ATOM 1570 C C . ILE A 1 199 ? -1.899 7.713 10.611 1.00 53.62 199 ILE A C 1
ATOM 1572 O O . ILE A 1 199 ? -3.047 8.048 10.876 1.00 53.62 199 ILE A O 1
ATOM 1576 N N . VAL A 1 200 ? -1.285 8.119 9.506 1.00 49.34 200 VAL A N 1
ATOM 1577 C CA . VAL A 1 200 ? -1.972 8.797 8.405 1.00 49.34 200 VAL A CA 1
ATOM 1578 C C . VAL A 1 200 ? -1.970 7.818 7.239 1.00 49.34 200 VAL A C 1
ATOM 1580 O O . VAL A 1 200 ? -0.897 7.430 6.775 1.00 49.34 200 VAL A O 1
ATOM 1583 N N . PHE A 1 201 ? -3.164 7.379 6.842 1.00 47.69 201 PHE A N 1
ATOM 1584 C CA . PHE A 1 201 ? -3.407 6.569 5.647 1.00 47.69 201 PHE A CA 1
ATOM 1585 C C . PHE A 1 201 ? -3.743 7.440 4.461 1.00 47.69 201 PHE A C 1
ATOM 1587 O O . PHE A 1 201 ? -4.402 8.479 4.702 1.00 47.69 201 PHE A O 1
#

Radius of gyration: 24.08 Å; chains: 1; bounding box: 63×50×58 Å

Foldseek 3Di:
DDDDPPDDDDDDPPDDQVPFAKDKDKDDDPVGIDMDIDTDGDDDPPDDDDDDDDDDDVDPPPPDDPDPPDPPDDDPPDDDDDDLVVVLVVLVVVLVLLCCCCVPVLVCCVPPPDQDPLQVVCSCLQCPCSVLVSVLSVVLSVQSVPDPDPVSVVVSCVVCVVSCCVVVRVVVSVVVNQVSLPDPSNCVVPVDDDDPDRSDD

Sequence (201 aa):
MADRKTLHTLEVVSVTKEDAGQYSAYISNAVGAAYSSARLLVRGPKDPEEKPESDVYQQLVPPRFLERFTSKKVKKGSSITFSVKELLSSEQAFVGKLQFLQSHHMQHLDRCPHVPAAVTSQKAVIFRNVQDISHFHNSFQRELQQCDTDDDVAMCFIKNQAAFEKYLEFLVGRVQAESAVVSTAVQEFYKVPPSPCLIVF

InterPro domains:
  IPR000219 Dbl homology domain [PF00621] (84-179)
  IPR000219 Dbl homology domain [PS50010] (79-170)
  IPR013783 Immunoglobulin-like fold [G3DSA:2.60.40.10] (1-59)
  IPR035899 Dbl homology (DH) domain superfamily [G3DSA:1.20.900.10] (71-194)
  IPR035899 Dbl homology (DH) domain superfamily [SSF48065] (69-182)
  IPR036179 Immunoglobulin-like domain superfamily [SSF48726] (6-52)
  IPR051336 Rho GTPase-activating Guanine Nucleotide Exchange Factors [PTHR22826] (78-169)

pLDDT: mean 77.66, std 17.63, range [34.16, 97.5]